Protein AF-0000000067866202 (afdb_homodimer)

Structure (mmCIF, N/CA/C/O backbone):
data_AF-0000000067866202-model_v1
#
loop_
_entity.id
_entity.type
_entity.pdbx_description
1 polymer 'Uncharacterized protein'
#
loop_
_atom_site.group_PDB
_atom_site.id
_atom_site.type_symbol
_atom_site.label_atom_id
_atom_site.label_alt_id
_atom_site.label_comp_id
_atom_site.label_asym_id
_atom_site.label_entity_id
_atom_site.label_seq_id
_atom_site.pdbx_PDB_ins_code
_atom_site.Cartn_x
_atom_site.Cartn_y
_atom_site.Cartn_z
_atom_site.occupancy
_atom_site.B_iso_or_equiv
_atom_site.auth_seq_id
_atom_site.auth_comp_id
_atom_site.auth_asym_id
_atom_site.auth_atom_id
_atom_site.pdbx_PDB_model_num
ATOM 1 N N . MET A 1 1 ? -11.172 -14.828 -4.234 1 58.53 1 MET A N 1
ATOM 2 C CA . MET A 1 1 ? -10.047 -14.031 -4.711 1 58.53 1 MET A CA 1
ATOM 3 C C . MET A 1 1 ? -10.516 -12.664 -5.211 1 58.53 1 MET A C 1
ATOM 5 O O . MET A 1 1 ? -10.656 -12.453 -6.414 1 58.53 1 MET A O 1
ATOM 9 N N . ASP A 1 2 ? -11.234 -12.031 -4.262 1 65.75 2 ASP A N 1
ATOM 10 C CA . ASP A 1 2 ? -12.039 -10.844 -4.508 1 65.75 2 ASP A CA 1
ATOM 11 C C . ASP A 1 2 ? -11.273 -9.578 -4.141 1 65.75 2 ASP A C 1
ATOM 13 O O . ASP A 1 2 ? -11.852 -8.492 -4.074 1 65.75 2 ASP A O 1
ATOM 17 N N . ASN A 1 3 ? -9.961 -9.727 -4.016 1 84.62 3 ASN A N 1
ATOM 18 C CA . ASN A 1 3 ? -9.266 -8.516 -3.602 1 84.62 3 ASN A CA 1
ATOM 19 C C . ASN A 1 3 ? -8.703 -7.754 -4.797 1 84.62 3 ASN A C 1
ATOM 21 O O . ASN A 1 3 ? -7.484 -7.715 -5 1 84.62 3 ASN A O 1
ATOM 25 N N . THR A 1 4 ? -9.672 -7.184 -5.57 1 92.5 4 THR A N 1
ATOM 26 C CA . THR A 1 4 ? -9.25 -6.383 -6.707 1 92.5 4 THR A CA 1
ATOM 27 C C . THR A 1 4 ? -9.625 -4.914 -6.512 1 92.5 4 THR A C 1
ATOM 29 O O . THR A 1 4 ? -10.516 -4.602 -5.719 1 92.5 4 THR A O 1
ATOM 32 N N . TYR A 1 5 ? -8.906 -4.094 -7.195 1 96.31 5 TYR A N 1
ATOM 33 C CA . TYR A 1 5 ? -9.227 -2.674 -7.137 1 96.31 5 TYR A CA 1
ATOM 34 C C . TYR A 1 5 ? -10.641 -2.412 -7.652 1 96.31 5 TYR A C 1
ATOM 36 O O . TYR A 1 5 ? -11.367 -1.585 -7.098 1 96.31 5 TYR A O 1
ATOM 44 N N . ASN A 1 6 ? -11.062 -3.119 -8.648 1 93.81 6 ASN A N 1
ATOM 45 C CA . ASN A 1 6 ? -12.398 -2.955 -9.211 1 93.81 6 ASN A CA 1
ATOM 46 C C . ASN A 1 6 ? -13.477 -3.324 -8.195 1 93.81 6 ASN A C 1
ATOM 48 O O . ASN A 1 6 ? -14.523 -2.678 -8.133 1 93.81 6 ASN A O 1
ATOM 52 N N . ASN A 1 7 ? -13.273 -4.383 -7.457 1 93.56 7 ASN A N 1
ATOM 53 C CA . ASN A 1 7 ? -14.211 -4.75 -6.406 1 93.56 7 ASN A CA 1
ATOM 54 C C . ASN A 1 7 ? -14.273 -3.686 -5.312 1 93.56 7 ASN A C 1
ATOM 56 O O . ASN A 1 7 ? -15.336 -3.418 -4.754 1 93.56 7 ASN A O 1
ATOM 60 N N . TYR A 1 8 ? -13.102 -3.172 -5.031 1 95.88 8 TYR A N 1
ATOM 61 C CA . TYR A 1 8 ? -13.047 -2.086 -4.059 1 95.88 8 TYR A CA 1
ATOM 62 C C . TYR A 1 8 ? -13.914 -0.914 -4.496 1 95.88 8 TYR A C 1
ATOM 64 O O . TYR A 1 8 ? -14.602 -0.301 -3.674 1 95.88 8 TYR A O 1
ATOM 72 N N . LEU A 1 9 ? -13.914 -0.595 -5.797 1 96 9 LEU A N 1
ATOM 7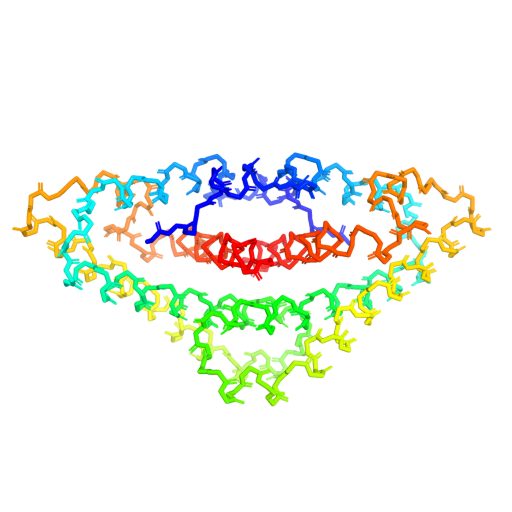3 C CA . LEU A 1 9 ? -14.648 0.553 -6.32 1 96 9 LEU A CA 1
ATOM 74 C C . LEU A 1 9 ? -16.156 0.361 -6.148 1 96 9 LEU A C 1
ATOM 76 O O . LEU A 1 9 ? -16.922 1.319 -6.254 1 96 9 LEU A O 1
ATOM 80 N N . LEU A 1 10 ? -16.609 -0.84 -5.848 1 94.06 10 LEU A N 1
ATOM 81 C CA . LEU A 1 10 ? -18.016 -1.122 -5.629 1 94.06 10 LEU A CA 1
ATOM 82 C C . LEU A 1 10 ? -18.406 -0.845 -4.18 1 94.06 10 LEU A C 1
ATOM 84 O O . LEU A 1 10 ? -19.594 -0.779 -3.857 1 94.06 10 LEU A O 1
ATOM 88 N N . SER A 1 11 ? -17.484 -0.727 -3.334 1 92.12 11 SER A N 1
ATOM 89 C CA . SER A 1 11 ? -17.75 -0.485 -1.921 1 92.12 11 SER A CA 1
ATOM 90 C C . SER A 1 11 ? -18.328 0.912 -1.701 1 92.12 11 SER A C 1
ATOM 92 O O . SER A 1 11 ? -17.984 1.851 -2.42 1 92.12 11 SER A O 1
ATOM 94 N N . ASN A 1 12 ? -19.141 0.989 -0.723 1 90 12 ASN A N 1
ATOM 95 C CA . ASN A 1 12 ? -19.672 2.299 -0.345 1 90 12 ASN A CA 1
ATOM 96 C C . ASN A 1 12 ? -18.562 3.193 0.227 1 90 12 ASN A C 1
ATOM 98 O O . ASN A 1 12 ? -17.656 2.709 0.891 1 90 12 ASN A O 1
ATOM 102 N N . ASP A 1 13 ? -18.641 4.492 -0.052 1 91.75 13 ASP A N 1
ATOM 103 C CA . ASP A 1 13 ? -17.75 5.5 0.521 1 91.75 13 ASP A CA 1
ATOM 104 C C . ASP A 1 13 ? -16.297 5.227 0.148 1 91.75 13 ASP A C 1
ATOM 106 O O . ASP A 1 13 ? -15.398 5.371 0.98 1 91.75 13 ASP A O 1
ATOM 110 N N . HIS A 1 14 ? -16.047 4.59 -1.053 1 94.69 14 HIS A N 1
ATOM 111 C CA . HIS A 1 14 ? -14.688 4.371 -1.537 1 94.69 14 HIS A CA 1
ATOM 112 C C . HIS A 1 14 ? -14.07 5.668 -2.047 1 94.69 14 HIS A C 1
ATOM 114 O O . HIS A 1 14 ? -14.773 6.652 -2.27 1 94.69 14 HIS A O 1
ATOM 120 N N . LEU A 1 15 ? -12.781 5.727 -2.094 1 96.81 15 LEU A N 1
ATOM 121 C CA . LEU A 1 15 ? -12.008 6.738 -2.805 1 96.81 15 LEU A CA 1
ATOM 122 C C . LEU A 1 15 ? -11.32 6.137 -4.027 1 96.81 15 LEU A C 1
ATOM 124 O O . LEU A 1 15 ? -10.672 5.09 -3.928 1 96.81 15 LEU A O 1
ATOM 128 N N . THR A 1 16 ? -11.5 6.824 -5.145 1 97.44 16 THR A N 1
ATOM 129 C CA . THR A 1 16 ? -10.742 6.367 -6.301 1 97.44 16 THR A CA 1
ATOM 130 C C . THR A 1 16 ? -9.266 6.703 -6.141 1 97.44 16 THR A C 1
ATOM 132 O O . THR A 1 16 ? -8.898 7.547 -5.324 1 97.44 16 THR A O 1
ATOM 135 N N . PHE A 1 17 ? -8.445 6.039 -6.895 1 98.12 17 PHE A N 1
ATOM 136 C CA . PHE A 1 17 ? -7.016 6.328 -6.879 1 98.12 17 PHE A CA 1
ATOM 137 C C . PHE A 1 17 ? -6.754 7.785 -7.23 1 98.12 17 PHE A C 1
ATOM 139 O O . PHE A 1 17 ? -5.902 8.43 -6.617 1 98.12 17 PHE A O 1
ATOM 146 N N . GLU A 1 18 ? -7.469 8.242 -8.211 1 97.38 18 GLU A N 1
ATOM 147 C CA . GLU A 1 18 ? -7.324 9.633 -8.633 1 97.38 18 GLU A CA 1
ATOM 148 C C . GLU A 1 18 ? -7.691 10.594 -7.508 1 97.38 18 GLU A C 1
ATOM 150 O O . GLU A 1 18 ? -7 11.594 -7.285 1 97.38 18 GLU A O 1
ATOM 155 N N . GLU A 1 19 ? -8.766 10.297 -6.855 1 97.44 19 GLU A N 1
ATOM 156 C CA . GLU A 1 19 ? -9.172 11.133 -5.727 1 97.44 19 GLU A CA 1
ATOM 157 C C . GLU A 1 19 ? -8.102 11.141 -4.633 1 97.44 19 GLU A C 1
ATOM 159 O O . GLU A 1 19 ? -7.77 12.203 -4.098 1 97.44 19 GLU A O 1
ATOM 164 N N . MET A 1 20 ? -7.555 9.977 -4.289 1 98.19 20 MET A N 1
ATOM 165 C CA . MET A 1 20 ? -6.512 9.875 -3.271 1 98.19 20 MET A CA 1
ATOM 166 C C . MET A 1 20 ? -5.273 10.664 -3.682 1 98.19 20 MET A C 1
ATOM 168 O O . MET A 1 20 ? -4.68 11.367 -2.863 1 98.19 20 MET A O 1
ATOM 172 N N . THR A 1 21 ? -4.957 10.578 -4.977 1 97.69 21 THR A N 1
ATOM 173 C CA . THR A 1 21 ? -3.809 11.297 -5.52 1 97.69 21 THR A CA 1
ATOM 174 C C . THR A 1 21 ? -4.008 12.805 -5.402 1 97.69 21 THR A C 1
ATOM 176 O O . THR A 1 21 ? -3.098 13.531 -4.988 1 97.69 21 THR A O 1
ATOM 179 N N . ASN A 1 22 ? -5.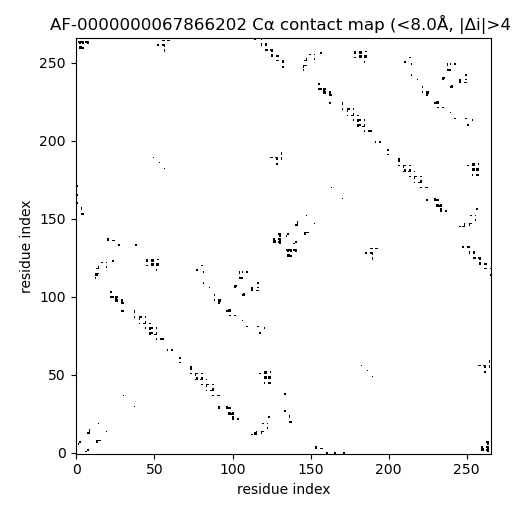191 13.203 -5.703 1 95.94 22 ASN A N 1
ATOM 180 C CA . ASN A 1 22 ? -5.496 14.633 -5.645 1 95.94 22 ASN A CA 1
ATOM 181 C C . ASN A 1 22 ? -5.457 15.156 -4.211 1 95.94 22 ASN A C 1
ATOM 183 O O . ASN A 1 22 ? -4.945 16.25 -3.959 1 95.94 22 ASN A O 1
ATOM 187 N N . ILE A 1 23 ? -6 14.398 -3.299 1 97 23 ILE A N 1
ATOM 188 C CA . ILE A 1 23 ? -5.992 14.773 -1.888 1 97 23 ILE A CA 1
ATOM 189 C C . ILE A 1 23 ? -4.551 14.914 -1.4 1 97 23 ILE A C 1
ATOM 191 O O . ILE A 1 23 ? -4.203 15.914 -0.764 1 97 23 ILE A O 1
ATOM 195 N N . HIS A 1 24 ? -3.768 13.969 -1.719 1 97 24 HIS A N 1
ATOM 196 C CA . HIS A 1 24 ? -2.367 13.984 -1.312 1 97 24 HIS A CA 1
ATOM 197 C C . HIS A 1 24 ? -1.637 15.195 -1.896 1 97 24 HIS A C 1
ATOM 199 O O . HIS A 1 24 ? -0.882 15.867 -1.191 1 97 24 HIS A O 1
ATOM 205 N N . GLN A 1 25 ? -1.889 15.477 -3.162 1 94 25 GLN A N 1
ATOM 206 C CA . GLN A 1 25 ? -1.26 16.609 -3.822 1 94 25 GLN A CA 1
ATOM 207 C C . GLN A 1 25 ? -1.678 17.922 -3.17 1 94 25 GLN A C 1
ATOM 209 O O . GLN A 1 25 ? -0.86 18.844 -3.014 1 94 25 GLN A O 1
ATOM 214 N N . GLU A 1 26 ? -2.896 18 -2.85 1 93.69 26 GLU A N 1
ATOM 215 C CA . GLU A 1 26 ? -3.395 19.203 -2.199 1 93.69 26 GLU A CA 1
ATOM 216 C C . GLU A 1 26 ? -2.723 19.422 -0.845 1 93.69 26 GLU A C 1
ATOM 218 O O . GLU A 1 26 ? -2.418 20.562 -0.469 1 93.69 26 GLU A O 1
ATOM 223 N N . ILE A 1 27 ? -2.531 18.391 -0.117 1 95.25 27 ILE A N 1
ATOM 224 C CA . ILE A 1 27 ? -1.854 18.484 1.172 1 95.25 27 ILE A CA 1
ATOM 225 C C . ILE A 1 27 ? -0.437 19.016 0.971 1 95.25 27 ILE A C 1
ATOM 227 O O . ILE A 1 27 ? -0.002 19.922 1.682 1 95.25 27 ILE A O 1
ATOM 231 N N . LEU A 1 28 ? 0.247 18.578 -0.032 1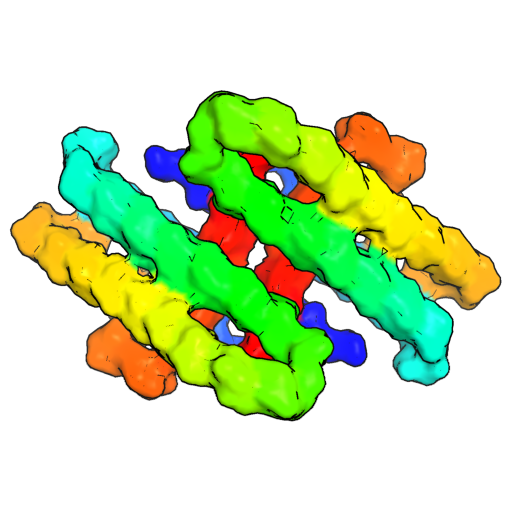 93.12 28 LEU A N 1
ATOM 232 C CA . LEU A 1 28 ? 1.652 18.906 -0.245 1 93.12 28 LEU A CA 1
ATOM 233 C C . LEU A 1 28 ? 1.799 20.297 -0.849 1 93.12 28 LEU A C 1
ATOM 235 O O . LEU A 1 28 ? 2.795 20.984 -0.607 1 93.12 28 LEU A O 1
ATOM 239 N N . LYS A 1 29 ? 0.881 20.703 -1.643 1 84.94 29 LYS A N 1
ATOM 240 C CA . LYS A 1 29 ? 0.927 22.031 -2.264 1 84.94 29 LYS A CA 1
ATOM 241 C C . LYS A 1 29 ? 0.677 23.125 -1.234 1 84.94 29 LYS A C 1
ATOM 243 O O . LYS A 1 29 ? 1.063 24.281 -1.443 1 84.94 29 LYS A O 1
ATOM 248 N N . GLY A 1 30 ? 0.014 22.766 -0.228 1 73.31 30 GLY A N 1
ATOM 249 C CA . GLY A 1 30 ? -0.27 23.75 0.808 1 73.31 30 GLY A CA 1
ATOM 250 C C . GLY A 1 30 ? 0.941 24.094 1.657 1 73.31 30 GLY A C 1
ATOM 251 O O . GLY A 1 30 ? 0.932 25.078 2.396 1 73.31 30 GLY A O 1
ATOM 252 N N . CYS A 1 31 ? 1.94 23.297 1.475 1 70.31 31 CYS A N 1
ATOM 253 C CA . CYS A 1 31 ? 3.102 23.469 2.342 1 70.31 31 CYS A CA 1
ATOM 25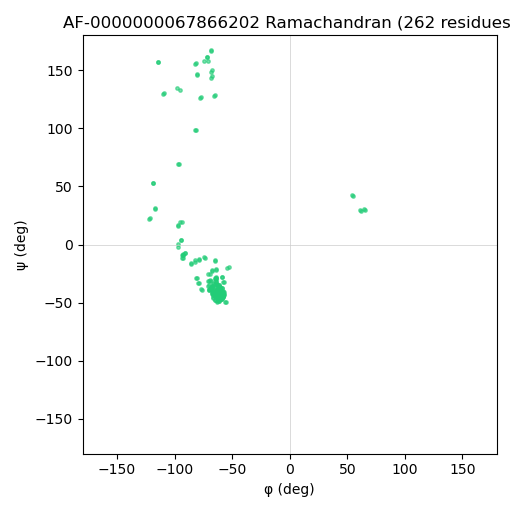4 C C . CYS A 1 31 ? 4.18 24.297 1.652 1 70.31 31 CYS A C 1
ATOM 256 O O . CYS A 1 31 ? 4.328 24.234 0.431 1 70.31 31 CYS A O 1
ATOM 258 N N . ASN A 1 32 ? 4.641 25.172 2.424 1 74.69 32 ASN A N 1
ATOM 259 C CA . ASN A 1 32 ? 5.902 25.812 2.047 1 74.69 32 ASN A CA 1
ATOM 260 C C . ASN A 1 32 ? 7.094 24.906 2.32 1 74.69 32 ASN A C 1
ATOM 262 O O . ASN A 1 32 ? 7.184 24.297 3.393 1 74.69 32 ASN A O 1
ATOM 266 N N . ASP A 1 33 ? 7.898 24.688 1.368 1 76.5 33 ASP A N 1
ATOM 267 C CA . ASP A 1 33 ? 9.031 23.766 1.438 1 76.5 33 ASP A CA 1
ATOM 268 C C . ASP A 1 33 ? 9.93 24.094 2.627 1 76.5 33 ASP A C 1
ATOM 270 O O . ASP A 1 33 ? 10.641 23.234 3.135 1 76.5 33 ASP A O 1
ATOM 274 N N . SER A 1 34 ? 9.82 25.234 3.078 1 84.75 34 SER A N 1
ATOM 275 C CA . SER A 1 34 ? 10.68 25.641 4.184 1 84.75 34 SER A CA 1
ATOM 276 C C . SER A 1 34 ? 9.977 25.5 5.523 1 84.75 34 SER A C 1
ATOM 278 O O . SER A 1 34 ? 10.57 25.734 6.578 1 84.75 34 SER A O 1
ATOM 280 N N . ASP A 1 35 ? 8.773 25.062 5.543 1 91.81 35 ASP A N 1
ATOM 281 C CA . ASP A 1 35 ? 7.984 24.938 6.77 1 91.81 35 ASP A CA 1
ATOM 282 C C . ASP A 1 35 ? 8.312 23.641 7.504 1 91.81 35 ASP A C 1
ATOM 284 O O . ASP A 1 35 ? 7.719 22.609 7.23 1 91.81 35 ASP A O 1
ATOM 288 N N . GLU A 1 36 ? 9.125 23.781 8.453 1 92.19 36 GLU A N 1
ATOM 289 C CA . GLU A 1 36 ? 9.641 22.625 9.172 1 92.19 36 GLU A CA 1
ATOM 290 C C . GLU A 1 36 ? 8.555 21.984 10.039 1 92.19 36 GLU A C 1
ATOM 292 O O . GLU A 1 36 ? 8.523 20.766 10.219 1 92.19 36 GLU A O 1
ATOM 297 N N . ASP A 1 37 ? 7.645 22.844 10.508 1 94 37 ASP A N 1
ATOM 298 C CA . ASP A 1 37 ? 6.551 22.312 11.32 1 94 37 ASP A CA 1
ATOM 299 C C . ASP A 1 37 ? 5.625 21.438 10.492 1 94 37 ASP A C 1
ATOM 301 O O . ASP A 1 37 ? 5.234 20.344 10.93 1 94 37 ASP A O 1
ATOM 305 N N . PHE A 1 38 ? 5.387 21.906 9.32 1 94.5 38 PHE A N 1
ATOM 306 C CA . PHE A 1 38 ? 4.562 21.109 8.414 1 94.5 38 PHE A CA 1
ATOM 307 C C . PHE A 1 38 ? 5.23 19.781 8.109 1 94.5 38 PHE A C 1
ATOM 309 O O . PHE A 1 38 ? 4.578 18.734 8.148 1 94.5 38 PHE A O 1
ATOM 316 N N . LYS A 1 39 ? 6.469 19.828 7.848 1 93.31 39 LYS A N 1
ATOM 317 C CA . LYS A 1 39 ? 7.211 18.625 7.484 1 93.31 39 LYS A CA 1
ATOM 318 C C . LYS A 1 39 ? 7.164 17.594 8.609 1 93.31 39 LYS A C 1
ATOM 320 O O . LYS A 1 39 ? 7.004 16.391 8.352 1 93.31 39 LYS A O 1
ATOM 325 N N . GLU A 1 40 ? 7.293 18.016 9.781 1 94.75 40 GLU A N 1
ATOM 326 C CA . GLU A 1 40 ? 7.262 17.109 10.93 1 94.75 40 GLU A CA 1
ATOM 327 C C . GLU A 1 40 ? 5.883 16.484 11.109 1 94.75 40 GLU A C 1
ATOM 329 O O . GLU A 1 40 ? 5.77 15.281 11.344 1 94.75 40 GLU A O 1
ATO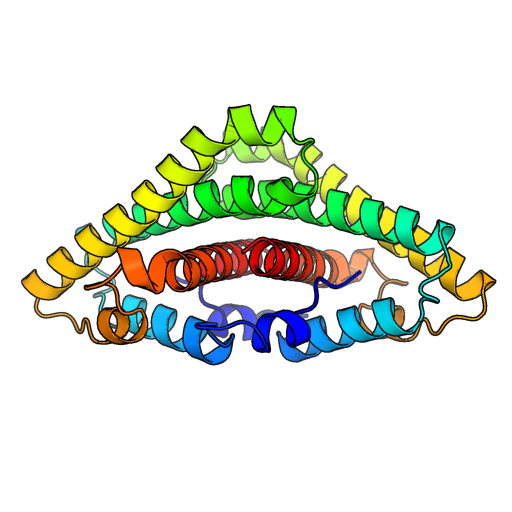M 334 N N . LEU A 1 41 ? 4.859 17.312 11.016 1 96 41 LEU A N 1
ATOM 335 C CA . LEU A 1 41 ? 3.49 16.828 11.148 1 96 41 LEU A CA 1
ATOM 336 C C . LEU A 1 41 ? 3.148 15.852 10.031 1 96 41 LEU A C 1
ATOM 338 O O . LEU A 1 41 ? 2.49 14.836 10.273 1 96 41 LEU A O 1
ATOM 342 N N . TYR A 1 42 ? 3.623 16.172 8.852 1 95.19 42 TYR A N 1
ATOM 343 C CA . TYR A 1 42 ? 3.416 15.312 7.699 1 95.19 42 TYR A CA 1
ATOM 344 C C . TYR A 1 42 ? 4.09 13.961 7.906 1 95.19 42 TYR A C 1
ATOM 346 O O . TYR A 1 42 ? 3.498 12.914 7.629 1 95.19 42 TYR A O 1
ATOM 354 N N . GLU A 1 43 ? 5.281 13.977 8.352 1 94.31 43 GLU A N 1
ATOM 355 C CA . GLU A 1 43 ? 6.012 12.742 8.602 1 94.31 43 GLU A CA 1
ATOM 356 C C . GLU A 1 43 ? 5.312 11.891 9.656 1 94.31 43 GLU A C 1
ATOM 358 O O . GLU A 1 43 ? 5.27 10.664 9.547 1 94.31 43 GLU A O 1
ATOM 363 N N . ASP A 1 44 ? 4.809 12.516 10.688 1 96.5 44 ASP A N 1
ATOM 364 C CA . ASP A 1 44 ? 4.055 11.797 11.703 1 96.5 44 ASP A CA 1
ATOM 365 C C . ASP A 1 44 ? 2.816 11.133 11.109 1 96.5 44 ASP A C 1
ATOM 367 O O . ASP A 1 44 ? 2.488 9.992 11.445 1 96.5 44 ASP A O 1
ATOM 371 N N . MET A 1 45 ? 2.156 11.867 10.258 1 97.25 45 MET A N 1
ATOM 372 C CA . MET A 1 45 ? 0.98 11.336 9.57 1 97.25 45 MET A CA 1
ATOM 373 C C . MET A 1 45 ? 1.342 10.109 8.75 1 97.25 45 MET A C 1
ATOM 375 O O . MET A 1 45 ? 0.639 9.094 8.789 1 97.25 45 MET A O 1
ATOM 379 N N . ILE A 1 46 ? 2.48 10.203 8.031 1 97 46 ILE A N 1
ATOM 380 C CA . ILE A 1 46 ? 2.922 9.102 7.184 1 97 46 ILE A CA 1
ATOM 381 C C . ILE A 1 46 ? 3.262 7.887 8.047 1 97 46 ILE A C 1
ATOM 383 O O . ILE A 1 46 ? 2.889 6.758 7.711 1 97 46 ILE A O 1
ATOM 387 N N . LYS A 1 47 ? 3.93 8.086 9.148 1 96.81 47 LYS A N 1
ATOM 388 C CA . LYS A 1 47 ? 4.297 6.988 10.039 1 96.81 47 LYS A CA 1
ATOM 389 C C . LYS A 1 47 ? 3.057 6.277 10.57 1 96.81 47 LYS A C 1
ATOM 391 O O . LYS A 1 47 ? 3.021 5.047 10.641 1 96.81 47 LYS A O 1
ATOM 396 N N . GLU A 1 48 ? 2.064 7.043 10.953 1 97.81 48 GLU A N 1
ATOM 397 C CA . GLU A 1 48 ? 0.828 6.449 11.453 1 97.81 48 GLU A CA 1
ATOM 398 C C . GLU A 1 48 ? 0.073 5.727 10.344 1 97.81 48 GLU A C 1
ATOM 400 O O . GLU A 1 48 ? -0.566 4.699 10.586 1 97.81 48 GLU A O 1
ATOM 405 N N . ALA A 1 49 ? 0.094 6.305 9.102 1 98.06 49 ALA A N 1
ATOM 406 C CA . ALA A 1 49 ? -0.522 5.633 7.965 1 98.06 49 ALA A CA 1
ATOM 407 C C . ALA A 1 49 ? 0.103 4.262 7.73 1 98.06 49 ALA A C 1
ATOM 409 O O . ALA A 1 49 ? -0.608 3.27 7.551 1 98.06 49 ALA A O 1
ATOM 410 N N . ILE A 1 50 ? 1.411 4.219 7.773 1 97.31 50 ILE A N 1
ATOM 411 C CA . ILE A 1 50 ? 2.148 2.98 7.543 1 97.31 50 ILE A CA 1
ATOM 412 C C . ILE A 1 50 ? 1.816 1.972 8.641 1 97.31 50 ILE A C 1
ATOM 414 O O . ILE A 1 50 ? 1.567 0.798 8.359 1 97.31 50 ILE A O 1
ATOM 418 N N . SER A 1 51 ? 1.794 2.424 9.891 1 97 51 SER A N 1
ATOM 419 C CA . SER A 1 51 ? 1.464 1.554 11.016 1 97 51 SER A CA 1
ATOM 420 C C . SER A 1 51 ? 0.078 0.94 10.852 1 97 51 SER A C 1
ATOM 422 O O . SER A 1 51 ? -0.102 -0.263 11.047 1 97 51 SER A O 1
ATOM 424 N N . TYR A 1 52 ? -0.856 1.752 10.5 1 97.69 52 TYR A N 1
ATOM 425 C CA . TYR A 1 52 ? -2.227 1.288 10.32 1 97.69 52 TYR A CA 1
ATOM 426 C C . TYR A 1 52 ? -2.318 0.304 9.156 1 97.69 52 TYR A C 1
ATOM 428 O O . TYR A 1 52 ? -2.916 -0.766 9.289 1 97.69 52 TYR A O 1
ATOM 436 N N . THR A 1 53 ? -1.704 0.663 7.973 1 97.62 53 THR A N 1
ATOM 437 C CA . THR A 1 53 ? -1.74 -0.185 6.789 1 97.62 53 THR A CA 1
ATOM 438 C C . THR A 1 53 ? -1.123 -1.55 7.078 1 97.62 53 THR A C 1
ATOM 440 O O . THR A 1 53 ? -1.628 -2.576 6.617 1 97.62 53 THR A O 1
ATOM 443 N N . ASN A 1 54 ? -0.071 -1.563 7.887 1 95.31 54 ASN A N 1
ATOM 444 C CA . ASN A 1 54 ? 0.627 -2.805 8.203 1 95.31 54 ASN A CA 1
ATOM 445 C C . ASN A 1 54 ? -0.274 -3.777 8.961 1 95.31 54 ASN A C 1
ATOM 447 O O . ASN A 1 54 ? -0.187 -4.992 8.758 1 95.31 54 ASN A O 1
ATOM 451 N N . ILE A 1 55 ? -1.056 -3.252 9.797 1 94.38 55 ILE A N 1
ATOM 452 C CA . ILE A 1 55 ? -1.978 -4.109 10.531 1 94.38 55 ILE A CA 1
ATOM 453 C C . ILE A 1 55 ? -3.143 -4.508 9.633 1 94.38 55 ILE A C 1
ATOM 455 O O . ILE A 1 55 ? -3.582 -5.66 9.648 1 94.38 55 ILE A O 1
ATOM 459 N N . ARG A 1 56 ? -3.588 -3.617 8.836 1 95.31 56 ARG A N 1
ATOM 460 C CA . ARG A 1 56 ? -4.762 -3.822 7.996 1 95.31 56 ARG A CA 1
ATOM 461 C C . ARG A 1 56 ? -4.512 -4.926 6.973 1 95.31 56 ARG A C 1
ATOM 463 O O . ARG A 1 56 ? -5.371 -5.781 6.754 1 95.31 56 ARG A O 1
ATOM 470 N N . VAL A 1 57 ? -3.375 -4.918 6.359 1 94.94 57 VAL A N 1
ATOM 471 C CA . VAL A 1 57 ? -3.084 -5.832 5.262 1 94.94 57 VAL A CA 1
ATOM 472 C C . VAL A 1 57 ? -3.012 -7.266 5.785 1 94.94 57 VAL A C 1
ATOM 474 O O . VAL A 1 57 ? -3.248 -8.219 5.039 1 94.94 57 VAL A O 1
ATOM 477 N N . LYS A 1 58 ? -2.76 -7.418 7.031 1 93 58 LYS A N 1
ATOM 478 C CA . LYS A 1 58 ? -2.607 -8.75 7.609 1 93 58 LYS A CA 1
ATOM 479 C C . LYS A 1 58 ? -3.934 -9.266 8.164 1 93 58 LYS A C 1
ATOM 481 O O . LYS A 1 58 ? -4.066 -10.453 8.461 1 93 58 LYS A O 1
ATOM 486 N N . TRP A 1 59 ? -4.863 -8.422 8.188 1 90.56 59 TRP A N 1
ATOM 487 C CA . TRP A 1 59 ? -6.098 -8.688 8.922 1 90.56 59 TRP A CA 1
ATOM 488 C C . TRP A 1 59 ? -6.816 -9.906 8.359 1 90.56 59 TRP A C 1
ATOM 490 O O . TRP A 1 59 ? -7.309 -10.75 9.117 1 90.56 59 TRP A O 1
ATOM 500 N N . ASN A 1 60 ? -6.812 -10.086 7.086 1 83.19 60 ASN A N 1
ATOM 501 C CA . ASN A 1 60 ? -7.559 -11.188 6.492 1 83.19 60 ASN A CA 1
ATOM 502 C C . ASN A 1 60 ? -6.809 -12.508 6.629 1 83.19 60 ASN A C 1
ATOM 504 O O . ASN A 1 60 ? -7.375 -13.578 6.398 1 83.19 60 ASN A O 1
ATOM 508 N N . PHE A 1 61 ? -5.566 -12.375 6.984 1 88.06 61 PHE A N 1
ATOM 509 C CA . PHE A 1 61 ? -4.77 -13.586 7.125 1 88.06 61 PHE A CA 1
ATOM 510 C C . PHE A 1 61 ? -4.797 -14.086 8.562 1 88.06 61 PHE A C 1
ATOM 512 O O . PHE A 1 61 ? -4.371 -15.211 8.844 1 88.06 61 PHE A O 1
ATOM 519 N N . TYR A 1 62 ? -5.332 -13.305 9.461 1 89.88 62 TYR A N 1
ATOM 520 C CA . TYR A 1 62 ? -5.387 -13.672 10.867 1 89.88 62 TYR A CA 1
ATOM 521 C C . TYR A 1 62 ? -6.547 -14.633 11.141 1 89.88 62 TYR A C 1
ATOM 523 O O . TYR A 1 62 ? -7.59 -14.547 10.484 1 89.88 62 TYR A O 1
ATOM 531 N N . SER A 1 63 ? -6.312 -15.477 12.047 1 93.44 63 SER A N 1
ATOM 532 C CA . SER A 1 63 ? -7.434 -16.219 12.617 1 93.44 63 SER A CA 1
ATOM 533 C C . SER A 1 63 ? -8.344 -15.297 13.43 1 93.44 63 SER A C 1
ATOM 535 O O . SER A 1 63 ? -7.961 -14.18 13.773 1 93.44 63 SER A O 1
ATOM 537 N N . GLN A 1 64 ? -9.57 -15.812 13.797 1 93.56 64 GLN A N 1
ATOM 538 C CA . GLN A 1 64 ? -10.5 -15.016 14.594 1 93.56 64 GLN A CA 1
ATOM 539 C C . GLN A 1 64 ? -9.906 -14.656 15.945 1 93.56 64 GLN A C 1
ATOM 541 O O . GLN A 1 64 ? -10.086 -13.539 16.438 1 93.56 64 GLN A O 1
ATOM 546 N N . GLU A 1 65 ? -9.227 -15.586 16.484 1 93.62 65 GLU A N 1
ATOM 547 C CA . GLU A 1 65 ? -8.602 -15.352 17.781 1 93.62 65 GLU A CA 1
ATOM 548 C C . GLU A 1 65 ? -7.566 -14.234 17.703 1 93.62 65 GLU A C 1
ATOM 550 O O . GLU A 1 65 ? -7.52 -13.367 18.578 1 93.62 65 GLU A O 1
ATOM 555 N N . VAL A 1 66 ? -6.824 -14.344 16.656 1 93.88 66 VAL A N 1
ATOM 556 C CA . VAL A 1 66 ? -5.793 -13.336 16.469 1 93.88 66 VAL A CA 1
ATOM 557 C C . VAL A 1 66 ? -6.438 -11.984 16.172 1 93.88 66 VAL A C 1
ATOM 559 O O . VAL A 1 66 ? -5.965 -10.945 16.656 1 93.88 66 VAL A O 1
ATOM 562 N N . LYS A 1 67 ? -7.508 -11.898 15.484 1 93.19 67 LYS A N 1
ATOM 563 C CA . LYS A 1 67 ? -8.234 -10.664 15.219 1 93.19 67 LYS A CA 1
ATOM 564 C C . LYS A 1 67 ? -8.742 -10.031 16.516 1 93.19 67 LYS A C 1
ATOM 566 O O . LYS A 1 67 ? -8.672 -8.805 16.672 1 93.19 67 LYS A O 1
ATOM 571 N N . TRP A 1 68 ? -9.234 -10.867 17.344 1 94.25 68 TRP A N 1
ATOM 572 C CA . TRP A 1 68 ? -9.711 -10.367 18.625 1 94.25 68 TRP A CA 1
ATOM 573 C C . TRP A 1 68 ? -8.57 -9.719 19.406 1 94.25 68 TRP A C 1
ATOM 575 O O . TRP A 1 68 ? -8.766 -8.688 20.062 1 94.25 68 TRP A O 1
ATOM 585 N N . GLU A 1 69 ? -7.469 -10.336 19.328 1 94.94 69 GLU A N 1
ATOM 586 C CA . GLU A 1 69 ? -6.309 -9.836 20.047 1 94.94 69 GLU A CA 1
ATOM 587 C C . GLU A 1 69 ? -5.785 -8.539 19.438 1 94.94 69 GLU A C 1
ATOM 589 O O . GLU A 1 69 ? -5.301 -7.66 20.156 1 94.94 69 GLU A O 1
ATOM 594 N N . ARG A 1 70 ? -5.891 -8.445 18.094 1 94.06 70 ARG A N 1
ATOM 595 C CA . ARG A 1 70 ? -5.25 -7.348 17.375 1 94.06 70 ARG A CA 1
ATOM 596 C C . ARG A 1 70 ? -6.219 -6.188 17.188 1 94.06 70 ARG A C 1
ATOM 598 O O . ARG A 1 70 ? -5.801 -5.07 16.859 1 94.06 70 ARG A O 1
ATOM 605 N N . ASP A 1 71 ? -7.465 -6.43 17.453 1 94.75 71 ASP A N 1
ATOM 606 C CA . ASP A 1 71 ? -8.5 -5.441 17.141 1 94.75 71 ASP A CA 1
ATOM 607 C C . ASP A 1 71 ? -8.25 -4.133 17.875 1 94.75 71 ASP A C 1
ATOM 609 O O . ASP A 1 71 ? -8.375 -3.051 17.297 1 94.75 71 ASP A O 1
ATOM 613 N N . PRO A 1 72 ? -7.887 -4.195 19.203 1 95.88 72 PRO A N 1
ATOM 614 C CA . PRO A 1 72 ? -7.602 -2.924 19.875 1 95.88 72 PRO A CA 1
ATOM 615 C C . PRO A 1 72 ? -6.445 -2.16 19.234 1 95.88 72 PRO A C 1
ATOM 617 O O . PRO A 1 72 ? -6.492 -0.931 19.141 1 95.88 72 PRO A O 1
ATOM 620 N N . LEU A 1 73 ? -5.438 -2.859 18.797 1 95.69 73 LEU A N 1
ATOM 621 C CA . LEU A 1 73 ? -4.301 -2.223 18.141 1 95.69 73 LEU A CA 1
ATOM 622 C C . LEU A 1 73 ? -4.707 -1.626 16.797 1 95.69 73 LEU A C 1
ATOM 624 O O . LEU A 1 73 ? -4.293 -0.518 16.453 1 95.69 73 LEU A O 1
ATOM 628 N N . ARG A 1 74 ? -5.512 -2.373 16.031 1 94.81 74 ARG A N 1
ATOM 629 C CA . ARG A 1 74 ? -6.023 -1.891 14.75 1 94.81 74 ARG A CA 1
ATOM 630 C C . ARG A 1 74 ? -6.809 -0.594 14.93 1 94.81 74 ARG A C 1
ATOM 632 O O . ARG A 1 74 ? -6.594 0.372 14.195 1 94.81 74 ARG A O 1
ATOM 639 N N . THR A 1 75 ? -7.676 -0.584 15.961 1 95.69 75 THR A N 1
ATOM 640 C CA . THR A 1 75 ? -8.469 0.604 16.266 1 95.69 75 THR A CA 1
ATOM 641 C C . THR A 1 75 ? -7.57 1.76 16.688 1 95.69 75 THR A C 1
ATOM 643 O O . THR A 1 75 ? -7.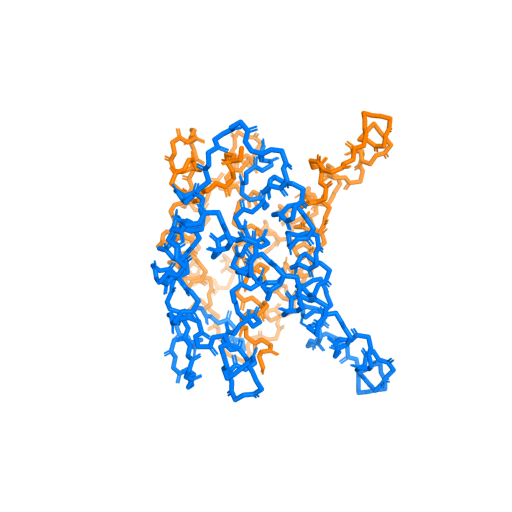742 2.891 16.234 1 95.69 75 THR A O 1
ATOM 646 N N . ARG A 1 76 ? -6.613 1.464 17.5 1 97.12 76 ARG A N 1
ATOM 647 C CA . ARG A 1 76 ? -5.707 2.488 18.016 1 97.12 76 ARG A CA 1
ATOM 648 C C . ARG A 1 76 ? -4.891 3.109 16.891 1 97.12 76 ARG A C 1
ATOM 650 O O . ARG A 1 76 ? -4.703 4.328 16.844 1 97.12 76 ARG A O 1
ATOM 657 N N . THR A 1 77 ? -4.391 2.328 16 1 96.81 77 THR A N 1
ATOM 658 C CA . THR A 1 77 ? -3.561 2.836 14.922 1 96.81 77 THR A CA 1
ATOM 659 C C . THR A 1 77 ? -4.395 3.645 13.93 1 96.81 77 THR A C 1
ATOM 661 O O . THR A 1 77 ? -3.938 4.66 13.406 1 96.81 77 THR A O 1
ATOM 664 N N . HIS A 1 78 ? -5.609 3.162 13.688 1 97.25 78 HIS A N 1
ATOM 665 C CA . HIS A 1 78 ? -6.516 3.932 12.844 1 97.25 78 HIS A CA 1
ATOM 666 C C . HIS A 1 78 ? -6.809 5.301 13.453 1 97.25 78 HIS A C 1
ATOM 668 O O . HIS A 1 78 ? -6.738 6.316 12.758 1 97.25 78 HIS A O 1
ATOM 674 N N . ASN A 1 79 ? -7.121 5.309 14.766 1 97.75 79 ASN A N 1
ATOM 675 C CA . ASN A 1 79 ? -7.352 6.555 15.484 1 97.75 79 ASN A CA 1
ATOM 676 C C . ASN A 1 79 ? -6.109 7.441 15.484 1 97.75 79 ASN A C 1
ATOM 678 O O . ASN A 1 79 ? -6.219 8.672 15.414 1 97.75 79 ASN A O 1
ATOM 682 N N . GLY A 1 80 ? -4.988 6.77 15.641 1 98 80 GLY A N 1
ATOM 683 C CA . GLY A 1 80 ? -3.74 7.512 15.555 1 98 80 GLY A CA 1
ATOM 684 C C . GLY A 1 80 ? -3.57 8.234 14.227 1 98 80 GLY A C 1
ATOM 685 O O . GLY A 1 80 ? -3.197 9.406 14.203 1 98 80 GLY A O 1
ATOM 686 N N . PHE A 1 81 ? -3.85 7.621 13.141 1 98.56 81 PHE A N 1
ATOM 687 C CA . PHE A 1 81 ? -3.76 8.242 11.82 1 98.56 81 PHE A CA 1
ATOM 688 C C . PHE A 1 81 ? -4.727 9.414 11.711 1 98.56 81 PHE A C 1
ATOM 690 O O . PHE A 1 81 ? -4.344 10.5 11.273 1 98.56 81 PHE A O 1
ATOM 697 N N . ILE A 1 82 ? -5.977 9.172 12.125 1 98.19 82 ILE A N 1
ATOM 698 C CA . ILE A 1 82 ? -6.996 10.211 12.062 1 98.19 82 ILE A CA 1
ATOM 699 C C . ILE A 1 82 ? -6.555 11.414 12.891 1 98.19 82 ILE A C 1
ATOM 701 O O . ILE A 1 82 ? -6.676 12.562 12.445 1 98.19 82 ILE A O 1
ATOM 705 N N . SER A 1 83 ? -5.988 11.117 14.023 1 98.12 83 SER A N 1
ATOM 706 C CA . SER A 1 83 ? -5.535 12.195 14.898 1 98.12 83 SER A CA 1
ATOM 707 C C . SER A 1 83 ? -4.43 13.016 14.242 1 98.12 83 SER A C 1
ATOM 709 O O . SER A 1 83 ? -4.418 14.242 14.344 1 98.12 83 SER A O 1
ATOM 711 N N . THR A 1 84 ? -3.521 12.359 13.625 1 98.38 84 THR A N 1
ATOM 712 C CA . THR A 1 84 ? -2.426 13.078 12.984 1 98.38 84 THR A CA 1
ATOM 713 C C . THR A 1 84 ? -2.941 13.914 11.812 1 98.38 84 THR A C 1
ATOM 715 O O . THR A 1 84 ? -2.432 15.008 11.555 1 98.38 84 THR A O 1
ATOM 718 N N . LEU A 1 85 ? -3.969 13.445 11.109 1 97.94 85 LEU A N 1
ATOM 719 C CA . LEU A 1 85 ? -4.602 14.219 10.047 1 97.94 85 LEU A CA 1
ATOM 720 C C . LEU A 1 85 ? -5.25 15.484 10.602 1 97.94 85 LEU A C 1
ATOM 722 O O . LEU A 1 85 ? -5.145 16.547 10 1 97.94 85 LEU A O 1
ATOM 726 N N . MET A 1 86 ? -5.898 15.273 11.727 1 97.94 86 MET A N 1
ATOM 727 C CA . MET A 1 86 ? -6.582 16.406 12.352 1 97.94 86 MET A CA 1
ATOM 728 C C . MET A 1 86 ? -5.578 17.469 12.812 1 97.94 86 MET A C 1
ATOM 730 O O . MET A 1 86 ? -5.816 18.656 12.648 1 97.94 86 MET A O 1
ATOM 734 N N . VAL A 1 87 ? -4.488 17.031 13.383 1 98.12 87 VAL A N 1
ATOM 735 C CA . VAL A 1 87 ? -3.441 17.938 13.828 1 98.12 87 VAL A CA 1
ATOM 736 C C . VAL A 1 87 ? -2.854 18.688 12.625 1 98.12 87 VAL A C 1
ATOM 738 O O . VAL A 1 87 ? -2.635 19.891 12.688 1 98.12 87 VAL A O 1
ATOM 741 N N . LEU A 1 88 ? -2.631 18.016 11.555 1 97.19 88 LEU A N 1
ATOM 742 C CA . LEU A 1 88 ? -2.104 18.609 10.336 1 97.19 88 LEU A CA 1
ATOM 743 C C . LEU A 1 88 ? -3.072 19.656 9.781 1 97.19 88 LEU A C 1
ATOM 745 O O . LEU A 1 88 ? -2.662 20.75 9.398 1 97.19 88 LEU A O 1
ATOM 749 N N . LYS A 1 89 ? -4.309 19.281 9.719 1 97 89 LYS A N 1
ATOM 750 C CA . LYS A 1 89 ? -5.344 20.203 9.25 1 97 89 LYS A CA 1
ATOM 751 C C . LYS A 1 89 ? -5.348 21.484 10.078 1 97 89 LYS A C 1
ATOM 753 O O . LYS A 1 89 ? -5.375 22.594 9.516 1 97 89 LYS A O 1
ATOM 758 N N . ARG A 1 90 ? -5.359 21.312 11.398 1 97.44 90 ARG A N 1
ATOM 759 C CA . ARG A 1 90 ? -5.391 22.469 12.297 1 97.44 90 ARG A CA 1
ATOM 760 C C . ARG A 1 90 ? -4.18 23.375 12.07 1 97.44 90 ARG A C 1
ATOM 762 O O . ARG A 1 90 ? -4.309 24.594 12.047 1 97.44 90 ARG A O 1
ATOM 769 N N . TYR A 1 91 ? -3.053 22.75 11.938 1 96.75 91 TYR A N 1
ATOM 770 C CA . TYR A 1 91 ? -1.837 23.5 11.68 1 96.75 91 TYR A CA 1
ATOM 771 C C . TYR A 1 91 ? -1.942 24.266 10.359 1 96.75 91 TYR A C 1
ATOM 773 O O . TYR A 1 91 ? -1.633 25.469 10.305 1 96.75 91 TYR A O 1
ATOM 781 N N . MET A 1 92 ? -2.352 23.625 9.328 1 95.38 92 MET A N 1
ATOM 782 C CA . MET A 1 92 ? -2.482 24.25 8.016 1 95.38 92 MET A CA 1
ATOM 783 C C . MET A 1 92 ? -3.473 25.422 8.07 1 95.38 92 MET A C 1
ATOM 785 O O . MET A 1 92 ? -3.234 26.469 7.473 1 95.38 92 MET A O 1
ATOM 789 N N . GLU A 1 93 ? -4.504 25.172 8.75 1 94.62 93 GLU A N 1
ATOM 790 C CA . GLU A 1 93 ? -5.48 26.25 8.938 1 94.62 93 GLU A CA 1
ATOM 791 C C . GLU A 1 93 ? -4.848 27.453 9.625 1 94.62 93 GLU A C 1
ATOM 793 O O . GLU A 1 93 ? -5.082 28.594 9.219 1 94.62 93 GLU A O 1
ATOM 798 N N . SER A 1 94 ? -4.102 27.172 10.633 1 95.69 94 SER A N 1
ATOM 799 C CA . SER A 1 94 ? -3.477 28.25 11.391 1 95.69 94 SER A CA 1
ATOM 800 C C . SER A 1 94 ? -2.482 29.031 10.531 1 95.69 94 SER A C 1
ATOM 802 O O . SER A 1 94 ? -2.264 30.219 10.75 1 95.69 94 SER A O 1
ATOM 804 N N . GLU A 1 95 ? -1.892 28.375 9.531 1 93.75 95 GLU A N 1
ATOM 805 C CA . GLU A 1 95 ? -0.909 28.984 8.648 1 93.75 95 GLU A CA 1
ATOM 806 C C . GLU A 1 95 ? -1.567 29.516 7.371 1 93.75 95 GLU A C 1
ATOM 808 O O . GLU A 1 95 ? -0.88 29.953 6.449 1 93.75 95 GLU A O 1
ATOM 813 N N . ASP A 1 96 ? -2.844 29.422 7.297 1 92.88 96 ASP A N 1
ATOM 814 C CA . ASP A 1 96 ? -3.645 29.891 6.172 1 92.88 96 ASP A CA 1
ATOM 815 C C . ASP A 1 96 ? -3.316 29.109 4.902 1 92.88 96 ASP A C 1
ATOM 817 O O . ASP A 1 96 ? -3.244 29.688 3.814 1 92.88 96 ASP A O 1
ATOM 821 N N . TYR A 1 97 ? -2.932 27.844 5.176 1 92.56 97 TYR A N 1
ATOM 822 C CA . TYR A 1 97 ? -2.781 26.938 4.043 1 92.56 97 TYR A CA 1
ATOM 823 C C . TYR A 1 97 ? -4.129 26.359 3.617 1 92.56 97 TYR A C 1
ATOM 825 O O . TYR A 1 97 ? -5.09 26.391 4.387 1 92.56 97 TYR A O 1
ATOM 833 N N . CYS A 1 98 ? -4.199 25.984 2.416 1 91.5 98 CYS A N 1
ATOM 834 C CA . CYS A 1 98 ? -5.418 25.375 1.885 1 91.5 98 CYS A CA 1
ATOM 835 C C . CYS A 1 98 ? -5.707 24.047 2.561 1 91.5 98 CYS A C 1
ATOM 837 O O . CYS A 1 98 ? -4.828 23.188 2.654 1 91.5 98 CYS A O 1
ATOM 839 N N . ILE A 1 99 ? -6.973 23.891 3.066 1 94.19 99 ILE A N 1
ATOM 840 C CA . ILE A 1 99 ? -7.332 22.656 3.758 1 94.19 99 ILE A CA 1
ATOM 841 C C . ILE A 1 99 ? -8.523 22 3.062 1 94.19 99 ILE A C 1
ATOM 843 O O . ILE A 1 99 ? -9.266 21.234 3.678 1 94.19 99 ILE A O 1
ATOM 847 N N . GLU A 1 100 ? -8.789 22.281 1.806 1 94.75 100 GLU A N 1
ATOM 848 C CA . GLU A 1 100 ? -9.914 21.719 1.06 1 94.75 100 GLU A CA 1
ATOM 849 C C . GLU A 1 100 ? -9.852 20.203 1.013 1 94.75 100 GLU A C 1
ATOM 851 O O . GLU A 1 100 ? -10.891 19.531 0.988 1 94.75 100 GLU A O 1
ATOM 856 N N . TRP A 1 101 ? -8.672 19.688 1.086 1 96 101 TRP A N 1
ATOM 857 C CA . TRP A 1 101 ? -8.469 18.25 1.093 1 96 101 TRP A CA 1
ATOM 858 C C . TRP A 1 101 ? -9.227 17.594 2.246 1 96 101 TRP A C 1
ATOM 860 O O . TRP A 1 101 ? -9.703 16.469 2.125 1 96 101 TRP A O 1
ATOM 870 N N . SER A 1 102 ? -9.398 18.219 3.375 1 97 102 SER A N 1
ATOM 871 C CA . SER A 1 102 ? -10.055 17.656 4.547 1 97 102 SER A CA 1
ATOM 872 C C . SER A 1 102 ? -11.547 17.469 4.305 1 97 102 SER A C 1
ATOM 874 O O . SER A 1 102 ? -12.156 16.531 4.828 1 97 102 SER A O 1
ATOM 876 N N . LYS A 1 103 ? -12.086 18.328 3.49 1 95.69 103 LYS A N 1
ATOM 877 C CA . LYS A 1 103 ? -13.484 18.203 3.109 1 95.69 103 LYS A CA 1
ATOM 878 C C . LYS A 1 103 ? -13.703 17 2.197 1 95.69 103 LYS A C 1
ATOM 880 O O . LYS A 1 103 ? -14.695 16.281 2.33 1 95.69 103 LYS A O 1
ATOM 885 N N . ARG A 1 104 ? -12.766 16.828 1.354 1 94.88 104 ARG A N 1
ATOM 886 C CA . ARG A 1 104 ? -12.852 15.695 0.438 1 94.88 104 ARG A CA 1
ATOM 887 C C . ARG A 1 104 ? -12.781 14.375 1.193 1 94.88 104 ARG A C 1
ATOM 889 O O . ARG A 1 104 ? -13.406 13.391 0.792 1 94.88 104 ARG A O 1
ATOM 896 N N . LEU A 1 105 ? -12.117 14.344 2.334 1 96.81 105 LEU A N 1
ATOM 897 C CA . LEU A 1 105 ? -11.992 13.156 3.172 1 96.81 105 LEU A CA 1
ATOM 898 C C . LEU A 1 105 ? -13.117 13.086 4.195 1 96.81 105 LEU A C 1
ATOM 900 O O . LEU A 1 105 ? -13.25 12.102 4.918 1 96.81 105 LEU A O 1
ATOM 904 N N . ASN A 1 106 ? -13.93 14.18 4.258 1 96.19 106 ASN A N 1
ATOM 905 C CA . ASN A 1 106 ? -14.953 14.305 5.289 1 96.19 106 ASN A CA 1
ATOM 906 C C . ASN A 1 106 ? -14.359 14.141 6.688 1 96.19 106 ASN A C 1
ATOM 908 O O . ASN A 1 106 ? -14.906 13.414 7.52 1 96.19 106 ASN A O 1
ATOM 912 N N . LEU A 1 107 ? -13.234 14.75 6.879 1 96.94 107 LEU A N 1
ATOM 913 C CA . LEU A 1 107 ? -12.469 14.562 8.109 1 96.94 107 LEU A CA 1
ATOM 914 C C . LEU A 1 107 ? -13.242 15.07 9.312 1 96.94 107 LEU A C 1
ATOM 916 O O . LEU A 1 107 ? -13.109 14.531 10.414 1 96.94 107 LEU A O 1
ATOM 920 N N . ASP A 1 108 ? -14.031 16.094 9.133 1 94.88 108 ASP A N 1
ATOM 921 C CA . ASP A 1 108 ? -14.812 16.656 10.234 1 94.88 108 ASP A CA 1
ATOM 922 C C . ASP A 1 108 ? -15.836 15.648 10.75 1 94.88 108 ASP A C 1
ATOM 924 O O . ASP A 1 108 ? -16.312 15.766 11.883 1 94.88 108 ASP A O 1
ATOM 928 N N . ASP A 1 109 ? -16.172 14.695 9.969 1 95.44 109 ASP A N 1
ATOM 929 C CA . ASP A 1 109 ? -17.031 13.578 10.352 1 95.44 109 ASP A CA 1
ATOM 930 C C . ASP A 1 109 ? -16.297 12.25 10.227 1 95.44 109 ASP A C 1
ATOM 932 O O . ASP A 1 109 ? -16.781 11.32 9.57 1 95.44 109 ASP A O 1
ATOM 936 N N . ALA A 1 110 ? -15.188 12.203 10.836 1 93.69 110 ALA A N 1
ATOM 937 C CA . ALA A 1 110 ? -14.281 11.07 10.688 1 93.69 110 ALA A CA 1
ATOM 938 C C . ALA A 1 110 ? -14.938 9.773 11.164 1 93.69 110 ALA A C 1
ATOM 940 O O . ALA A 1 110 ? -14.695 8.703 10.594 1 93.69 110 ALA A O 1
ATOM 941 N N . ASN A 1 111 ? -15.742 9.812 12.156 1 92.31 111 ASN A N 1
ATOM 942 C CA . ASN A 1 111 ? -16.375 8.609 12.695 1 92.31 111 ASN A CA 1
ATOM 943 C C . ASN A 1 111 ? -17.281 7.941 11.68 1 92.31 111 ASN A C 1
ATOM 945 O O . ASN A 1 111 ? -17.375 6.715 11.625 1 92.31 111 ASN A O 1
ATOM 949 N N . THR A 1 112 ? -17.922 8.766 10.844 1 93.69 112 THR A N 1
ATOM 950 C CA . THR A 1 112 ? -18.844 8.281 9.82 1 93.69 112 THR A CA 1
ATOM 951 C C . THR A 1 112 ? -18.062 7.816 8.586 1 93.69 112 THR A C 1
ATOM 953 O O . THR A 1 112 ? -18.516 6.922 7.867 1 93.69 112 THR A O 1
ATOM 956 N N . HIS A 1 113 ? -16.953 8.383 8.359 1 95.75 113 HIS A N 1
ATOM 957 C CA . HIS A 1 113 ? -16.203 8.109 7.133 1 95.75 113 HIS A CA 1
ATOM 958 C C . HIS A 1 113 ? -14.859 7.469 7.438 1 95.75 113 HIS A C 1
ATOM 960 O O . HIS A 1 113 ? -13.867 7.723 6.746 1 95.75 113 HIS A O 1
ATOM 966 N N . ARG A 1 114 ? -14.836 6.719 8.539 1 95.25 114 ARG A N 1
ATOM 967 C CA . ARG A 1 114 ? -13.609 6.121 9.047 1 95.25 114 ARG A CA 1
ATOM 968 C C . ARG A 1 114 ? -12.969 5.211 8.008 1 95.25 114 ARG A C 1
ATOM 970 O O . ARG A 1 114 ? -11.742 5.168 7.891 1 95.25 114 ARG A O 1
ATOM 977 N N . LYS A 1 115 ? -13.781 4.418 7.266 1 95.12 115 LYS A N 1
ATOM 978 C CA . LYS A 1 115 ? -13.25 3.49 6.273 1 95.12 115 LYS A CA 1
ATOM 979 C C . LYS A 1 115 ? -12.57 4.238 5.129 1 95.12 115 LYS A C 1
ATOM 981 O O . LYS A 1 115 ? -11.492 3.854 4.684 1 95.12 115 LYS A O 1
ATOM 986 N N . LYS A 1 116 ? -13.188 5.324 4.723 1 96.69 116 LYS A N 1
ATOM 987 C CA . LYS A 1 116 ? -12.641 6.168 3.664 1 96.69 116 LYS A CA 1
ATOM 988 C C . LYS A 1 116 ? -11.289 6.75 4.062 1 96.69 116 LYS A C 1
ATOM 990 O O . LYS A 1 116 ? -10.344 6.754 3.268 1 96.69 116 LYS A O 1
ATOM 995 N N . ILE A 1 117 ? -11.219 7.207 5.238 1 98.06 117 ILE A N 1
ATOM 996 C CA . ILE A 1 117 ? -9.992 7.797 5.762 1 98.06 117 ILE A CA 1
ATOM 997 C C . ILE A 1 117 ? -8.914 6.727 5.895 1 98.06 117 ILE A C 1
ATOM 999 O O . ILE A 1 117 ? -7.746 6.969 5.586 1 98.06 117 ILE A O 1
ATOM 1003 N N . GLY A 1 118 ? -9.336 5.547 6.348 1 97.88 118 GLY A N 1
ATOM 1004 C CA . GLY A 1 118 ? -8.406 4.43 6.383 1 97.88 118 GLY A CA 1
ATOM 1005 C C . GLY A 1 118 ? -7.875 4.051 5.016 1 97.88 118 GLY A C 1
ATOM 1006 O O . GLY A 1 118 ? -6.703 3.701 4.871 1 97.88 118 GLY A O 1
ATOM 1007 N N . ASP A 1 119 ? -8.727 4.137 3.986 1 98.19 119 ASP A N 1
ATOM 1008 C CA . ASP A 1 119 ? -8.297 3.854 2.621 1 98.19 119 ASP A CA 1
ATOM 1009 C C . ASP A 1 119 ? -7.234 4.848 2.164 1 98.19 119 ASP A C 1
ATOM 1011 O O . ASP A 1 119 ? -6.309 4.48 1.438 1 98.19 119 ASP A O 1
ATOM 1015 N N . PHE A 1 120 ? -7.348 6.047 2.605 1 98.62 120 PHE A N 1
ATOM 1016 C CA . PHE A 1 120 ? -6.355 7.062 2.271 1 98.62 120 PHE A CA 1
ATOM 1017 C C . PHE A 1 120 ? -5.02 6.746 2.93 1 98.62 120 PHE A C 1
ATOM 1019 O O . PHE A 1 120 ? -3.961 6.977 2.34 1 98.62 120 PHE A O 1
ATOM 1026 N N . ALA A 1 121 ? -5.062 6.215 4.148 1 98.44 121 ALA A N 1
ATOM 1027 C CA . ALA A 1 121 ? -3.83 5.773 4.793 1 98.44 121 ALA A CA 1
ATOM 1028 C C . ALA A 1 121 ? -3.127 4.711 3.957 1 98.44 121 ALA A C 1
ATOM 1030 O O . ALA A 1 121 ? -1.901 4.73 3.814 1 98.44 121 ALA A O 1
ATOM 1031 N N . ASN A 1 122 ? -3.893 3.777 3.426 1 98.31 122 ASN A N 1
ATOM 1032 C CA . ASN A 1 122 ? -3.336 2.734 2.568 1 98.31 122 ASN A CA 1
ATOM 1033 C C . ASN A 1 122 ? -2.711 3.322 1.306 1 98.31 122 ASN A C 1
ATOM 1035 O O . ASN A 1 122 ? -1.659 2.861 0.857 1 98.31 122 ASN A O 1
ATOM 1039 N N . TYR A 1 123 ? -3.344 4.332 0.768 1 98.62 123 TYR A N 1
ATOM 1040 C CA . TYR A 1 123 ? -2.803 5.02 -0.399 1 98.62 123 TYR A CA 1
ATOM 1041 C C . TYR A 1 123 ? -1.468 5.68 -0.074 1 98.62 123 TYR A C 1
ATOM 1043 O O . TYR A 1 123 ? -0.508 5.562 -0.84 1 98.62 123 TYR A O 1
ATOM 1051 N N . LEU A 1 124 ? -1.442 6.402 1.022 1 98.12 124 LEU A N 1
ATOM 1052 C CA . LEU A 1 124 ? -0.206 7.078 1.402 1 98.12 124 LEU A CA 1
ATOM 1053 C C . LEU A 1 124 ? 0.933 6.074 1.56 1 98.12 124 LEU A C 1
ATOM 1055 O O . LEU A 1 124 ? 2.051 6.324 1.103 1 98.12 124 LEU A O 1
ATOM 1059 N N . THR A 1 125 ? 0.621 4.961 2.203 1 98.06 125 THR A N 1
ATOM 1060 C CA . THR A 1 125 ? 1.608 3.904 2.398 1 98.06 125 THR A CA 1
ATOM 1061 C C . THR A 1 125 ? 2.096 3.363 1.059 1 98.06 125 THR A C 1
ATOM 1063 O O . THR A 1 125 ? 3.295 3.143 0.872 1 98.06 125 THR A O 1
ATOM 1066 N N . PHE A 1 126 ? 1.186 3.213 0.162 1 98.38 126 PHE A N 1
ATOM 1067 C CA . PHE A 1 126 ? 1.506 2.732 -1.177 1 98.38 126 PHE A CA 1
ATOM 1068 C C . PHE A 1 126 ? 2.451 3.693 -1.887 1 98.38 126 PHE A C 1
ATOM 1070 O O . PHE A 1 126 ? 3.467 3.273 -2.447 1 98.38 126 PHE A O 1
ATOM 1077 N N . VAL A 1 127 ? 2.172 4.98 -1.835 1 97.62 127 VAL A N 1
ATOM 1078 C CA . VAL A 1 127 ? 2.969 5.988 -2.527 1 97.62 127 VAL A CA 1
ATOM 1079 C C . VAL A 1 127 ? 4.355 6.074 -1.896 1 97.62 127 VAL A C 1
ATOM 1081 O O . VAL A 1 127 ? 5.355 6.258 -2.598 1 97.62 127 VAL A O 1
ATOM 1084 N N . VAL A 1 128 ? 4.414 5.945 -0.575 1 96.69 128 VAL A N 1
ATOM 1085 C CA . VAL A 1 128 ? 5.703 5.926 0.104 1 96.69 128 VAL A CA 1
ATOM 1086 C C . VAL A 1 128 ? 6.527 4.734 -0.389 1 96.69 128 VAL A C 1
ATOM 1088 O O . VAL A 1 128 ? 7.711 4.879 -0.694 1 96.69 128 VAL A O 1
ATOM 1091 N N . ALA A 1 129 ? 5.898 3.594 -0.462 1 96.75 129 ALA A N 1
ATOM 1092 C CA . ALA A 1 129 ? 6.578 2.395 -0.943 1 96.75 129 ALA A CA 1
ATOM 1093 C C . ALA A 1 129 ? 7.117 2.6 -2.355 1 96.75 129 ALA A C 1
ATOM 1095 O O . ALA A 1 129 ? 8.242 2.203 -2.66 1 96.75 129 ALA A O 1
ATOM 1096 N N . LEU A 1 130 ? 6.316 3.23 -3.225 1 96.62 130 LEU A N 1
ATOM 1097 C CA . LEU A 1 130 ? 6.723 3.488 -4.602 1 96.62 130 LEU A CA 1
ATOM 1098 C C . LEU A 1 130 ? 7.91 4.441 -4.648 1 96.62 130 LEU A C 1
ATOM 1100 O O . LEU A 1 130 ? 8.75 4.352 -5.547 1 96.62 130 LEU A O 1
ATOM 1104 N N . SER A 1 131 ? 7.98 5.305 -3.654 1 91.88 131 SER A N 1
ATOM 1105 C CA . SER A 1 131 ? 9 6.352 -3.658 1 91.88 131 SER A CA 1
ATOM 1106 C C . SER A 1 131 ? 10.328 5.824 -3.139 1 91.88 131 SER A C 1
ATOM 1108 O O . SER A 1 131 ? 11.359 6.488 -3.27 1 91.88 131 SER A O 1
ATOM 1110 N N . THR A 1 132 ? 10.336 4.727 -2.529 1 89.5 132 THR A N 1
ATOM 1111 C CA . THR A 1 132 ? 11.547 4.148 -1.944 1 89.5 132 THR A CA 1
ATOM 1112 C C . THR A 1 132 ? 12.211 3.18 -2.92 1 89.5 132 THR A C 1
ATOM 1114 O O . THR A 1 132 ? 13.117 2.436 -2.545 1 89.5 132 THR A O 1
ATOM 1117 N N . ARG A 1 133 ? 11.953 3.23 -4.125 1 85.56 133 ARG A N 1
ATOM 1118 C CA . ARG A 1 133 ? 12.477 2.35 -5.168 1 85.56 133 ARG A CA 1
ATOM 1119 C C . ARG A 1 133 ? 13.992 2.469 -5.27 1 85.56 133 ARG A C 1
ATOM 1121 O O . ARG A 1 133 ? 14.547 3.564 -5.145 1 85.56 133 ARG A O 1
ATOM 1128 N N . MET B 1 1 ? 9.711 16.562 0.316 1 58.81 1 MET B N 1
ATOM 1129 C CA . MET B 1 1 ? 8.445 15.844 0.414 1 58.81 1 MET B CA 1
ATOM 1130 C C . MET B 1 1 ? 7.992 15.352 -0.956 1 58.81 1 MET B C 1
ATOM 1132 O O . MET B 1 1 ? 7.191 16 -1.625 1 58.81 1 MET B O 1
ATOM 1136 N N . ASP B 1 2 ? 8.898 14.5 -1.497 1 66.12 2 ASP B N 1
ATOM 1137 C CA . ASP B 1 2 ? 8.922 14.078 -2.895 1 66.12 2 ASP B CA 1
ATOM 1138 C C . ASP B 1 2 ? 8.227 12.734 -3.07 1 66.12 2 ASP B C 1
ATOM 1140 O O . ASP B 1 2 ? 8.305 12.125 -4.141 1 66.12 2 ASP B O 1
ATOM 1144 N N . ASN B 1 3 ? 7.461 12.352 -2.057 1 85 3 ASN B N 1
ATOM 1145 C CA . ASN B 1 3 ? 6.871 11.031 -2.219 1 85 3 ASN B CA 1
ATOM 1146 C C . ASN B 1 3 ? 5.441 11.117 -2.748 1 85 3 ASN B C 1
ATOM 1148 O O . ASN B 1 3 ? 4.488 10.812 -2.027 1 85 3 ASN B O 1
ATOM 1152 N N . THR B 1 4 ? 5.375 11.539 -4.051 1 92.81 4 THR B N 1
ATOM 1153 C CA . THR B 1 4 ? 4.059 11.602 -4.68 1 92.81 4 THR B CA 1
ATOM 1154 C C . THR B 1 4 ? 3.957 10.594 -5.824 1 92.81 4 THR B C 1
ATOM 1156 O O . THR B 1 4 ? 4.977 10.164 -6.367 1 92.81 4 THR B O 1
ATOM 1159 N N . TYR B 1 5 ? 2.754 10.25 -6.117 1 96.38 5 TYR B N 1
ATOM 1160 C CA . TYR B 1 5 ? 2.533 9.352 -7.246 1 96.38 5 TYR B CA 1
ATOM 1161 C C . TYR B 1 5 ? 3.027 9.977 -8.547 1 96.38 5 TYR B C 1
ATOM 1163 O O . TYR B 1 5 ? 3.609 9.297 -9.391 1 96.38 5 TYR B O 1
ATOM 1171 N N . ASN B 1 6 ? 2.867 11.258 -8.703 1 94 6 ASN B N 1
ATOM 1172 C CA . ASN B 1 6 ? 3.316 11.953 -9.906 1 94 6 ASN B CA 1
ATOM 1173 C C . ASN B 1 6 ? 4.836 11.89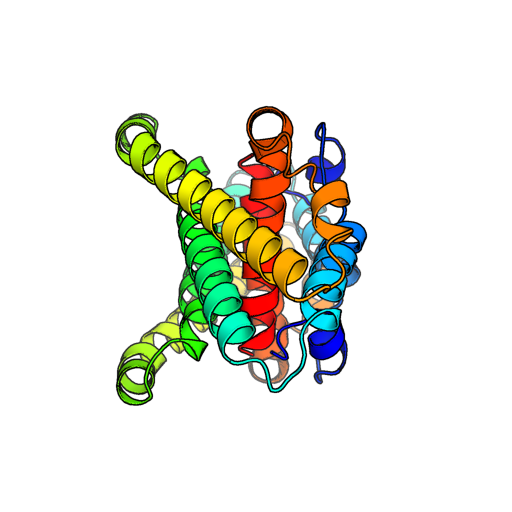8 -10.047 1 94 6 ASN B C 1
ATOM 1175 O O . ASN B 1 6 ? 5.352 11.766 -11.156 1 94 6 ASN B O 1
ATOM 1179 N N . ASN B 1 7 ? 5.547 12.078 -8.961 1 93.75 7 ASN B N 1
ATOM 1180 C CA . ASN B 1 7 ? 7 11.953 -9.008 1 93.75 7 ASN B CA 1
ATOM 1181 C C . ASN B 1 7 ? 7.434 10.531 -9.367 1 93.75 7 ASN B C 1
ATOM 1183 O O . ASN B 1 7 ? 8.43 10.344 -10.07 1 93.75 7 ASN B O 1
ATOM 1187 N N . TYR B 1 8 ? 6.699 9.602 -8.812 1 95.88 8 TYR B N 1
ATOM 1188 C CA . TYR B 1 8 ? 6.961 8.211 -9.148 1 95.88 8 TYR B CA 1
ATOM 1189 C C . TYR B 1 8 ? 6.855 7.984 -10.648 1 95.88 8 TYR B C 1
ATOM 1191 O O . TYR B 1 8 ? 7.664 7.258 -11.234 1 95.88 8 TYR B O 1
ATOM 1199 N N . LEU B 1 9 ? 5.848 8.609 -11.305 1 96 9 LEU B N 1
ATOM 1200 C CA . LEU B 1 9 ? 5.602 8.406 -12.727 1 96 9 LEU B CA 1
ATOM 1201 C C . LEU B 1 9 ? 6.77 8.93 -13.562 1 96 9 LEU B C 1
ATOM 1203 O O . LEU B 1 9 ? 6.887 8.602 -14.742 1 96 9 LEU B O 1
ATOM 1207 N N . LEU B 1 10 ? 7.668 9.703 -12.969 1 94 10 LEU B N 1
ATOM 1208 C CA . LEU B 1 10 ? 8.836 10.227 -13.664 1 94 10 LEU B CA 1
ATOM 1209 C C . LEU B 1 10 ? 9.984 9.227 -13.625 1 94 10 LEU B C 1
ATOM 1211 O O . LEU B 1 10 ? 10.961 9.367 -14.367 1 94 10 LEU B O 1
ATOM 1215 N N . SER B 1 11 ? 9.922 8.297 -12.773 1 91.75 11 SER B N 1
ATOM 1216 C CA . SER B 1 11 ? 10.984 7.301 -12.648 1 91.75 11 SER B CA 1
ATOM 1217 C C . SER B 1 11 ? 11.055 6.402 -13.875 1 91.75 11 SER B C 1
ATOM 1219 O O . SER B 1 11 ? 10.031 6.148 -14.523 1 91.75 11 SER B O 1
ATOM 1221 N N . ASN B 1 12 ? 12.242 5.965 -14.125 1 89.5 12 ASN B N 1
ATOM 1222 C CA . ASN B 1 12 ? 12.414 5.004 -15.211 1 89.5 12 ASN B CA 1
ATOM 1223 C C . ASN B 1 12 ? 11.773 3.66 -14.875 1 89.5 12 ASN B C 1
ATOM 1225 O O . ASN B 1 12 ? 11.789 3.234 -13.727 1 89.5 12 ASN B O 1
ATOM 1229 N N . ASP B 1 13 ? 11.18 2.988 -15.844 1 91.06 13 ASP B N 1
ATOM 1230 C CA . ASP B 1 13 ? 10.633 1.638 -15.727 1 91.06 13 ASP B CA 1
ATOM 1231 C C . ASP B 1 13 ? 9.508 1.587 -14.695 1 91.06 13 ASP B C 1
ATOM 1233 O O . ASP B 1 13 ? 9.414 0.64 -13.914 1 91.06 13 ASP B O 1
ATOM 1237 N N . HIS B 1 14 ? 8.766 2.721 -14.492 1 94.56 14 HIS B N 1
ATOM 1238 C CA . HIS B 1 14 ? 7.609 2.74 -13.602 1 94.56 14 HIS B CA 1
ATOM 1239 C C . HIS B 1 14 ? 6.438 1.966 -14.203 1 94.56 14 HIS B C 1
ATOM 1241 O O . HIS B 1 14 ? 6.441 1.659 -15.398 1 94.56 14 HIS B O 1
ATOM 1247 N N . LEU B 1 15 ? 5.539 1.529 -13.367 1 96.81 15 LEU B N 1
ATOM 1248 C CA . LEU B 1 15 ? 4.219 1.035 -13.75 1 96.81 15 LEU B CA 1
ATOM 1249 C C . LEU B 1 15 ? 3.129 2.006 -13.305 1 96.81 15 LEU B C 1
ATOM 1251 O O . LEU B 1 15 ? 3.1 2.432 -12.148 1 96.81 15 LEU B O 1
ATOM 1255 N N . THR B 1 16 ? 2.281 2.314 -14.281 1 97.44 16 THR B N 1
ATOM 1256 C CA . THR B 1 16 ? 1.148 3.133 -13.867 1 97.44 16 THR B CA 1
ATOM 1257 C C . THR B 1 16 ? 0.167 2.314 -13.031 1 97.44 16 THR B C 1
ATOM 1259 O O . THR B 1 16 ? 0.198 1.082 -13.055 1 97.44 16 THR B O 1
ATOM 1262 N N . PHE B 1 17 ? -0.659 2.992 -12.297 1 98.12 17 PHE B N 1
ATOM 1263 C CA . PHE B 1 17 ? -1.688 2.318 -11.516 1 98.12 17 PHE B CA 1
ATOM 1264 C C . PHE B 1 17 ? -2.58 1.467 -12.406 1 98.12 17 PHE B C 1
ATOM 1266 O O . PHE B 1 17 ? -2.945 0.347 -12.047 1 98.12 17 PHE B O 1
ATOM 1273 N N . GLU B 1 18 ? -2.924 2.029 -13.523 1 97.31 18 GLU B N 1
ATOM 1274 C CA . GLU B 1 18 ? -3.764 1.312 -14.477 1 97.31 18 GLU B CA 1
ATOM 1275 C C . GLU B 1 18 ? -3.08 0.037 -14.961 1 97.31 18 GLU B C 1
ATOM 1277 O O . GLU B 1 18 ? -3.715 -1.015 -15.062 1 97.31 18 GLU B O 1
ATOM 1282 N N . GLU B 1 19 ? -1.834 0.164 -15.281 1 97.38 19 GLU B N 1
ATOM 1283 C CA . GLU B 1 19 ? -1.082 -1.011 -15.719 1 97.38 19 GLU B CA 1
ATOM 1284 C C . GLU B 1 19 ? -1.05 -2.078 -14.625 1 97.38 19 GLU B C 1
ATOM 1286 O O . GLU B 1 19 ? -1.261 -3.26 -14.898 1 97.38 19 GLU B O 1
ATOM 1291 N N . MET B 1 20 ? -0.789 -1.688 -13.367 1 98.19 20 MET B N 1
ATOM 1292 C CA . MET B 1 20 ? -0.754 -2.621 -12.25 1 98.19 20 MET B CA 1
ATOM 1293 C C . MET B 1 20 ? -2.105 -3.303 -12.062 1 98.19 20 MET B C 1
ATOM 1295 O O . MET B 1 20 ? -2.17 -4.512 -11.844 1 98.19 20 MET B O 1
ATOM 1299 N N . THR B 1 21 ? -3.162 -2.506 -12.234 1 97.62 21 THR B N 1
ATOM 1300 C CA . THR B 1 21 ? -4.523 -3.02 -12.109 1 97.62 21 THR B CA 1
ATOM 1301 C C . THR B 1 21 ? -4.809 -4.062 -13.188 1 97.62 21 THR B C 1
ATOM 1303 O O . THR B 1 21 ? -5.363 -5.125 -12.898 1 97.62 21 THR B O 1
ATOM 1306 N N . ASN B 1 22 ? -4.371 -3.742 -14.352 1 95.81 22 ASN B N 1
ATOM 1307 C CA . ASN B 1 22 ? -4.602 -4.656 -15.469 1 95.81 22 ASN B CA 1
ATOM 1308 C C . ASN B 1 22 ? -3.828 -5.957 -15.289 1 95.81 22 ASN B C 1
ATOM 1310 O O . ASN B 1 22 ? -4.355 -7.039 -15.57 1 95.81 22 ASN B O 1
ATOM 1314 N N . ILE B 1 23 ? -2.607 -5.863 -14.867 1 96.88 23 ILE B N 1
ATOM 1315 C CA . ILE B 1 23 ? -1.78 -7.039 -14.625 1 96.88 23 ILE B CA 1
ATOM 1316 C C . ILE B 1 23 ? -2.443 -7.926 -13.57 1 96.88 23 ILE B C 1
ATOM 1318 O O . ILE B 1 23 ? -2.572 -9.141 -13.766 1 96.88 23 ILE B O 1
ATOM 1322 N N . HIS B 1 24 ? -2.863 -7.332 -12.523 1 96.94 24 HIS B N 1
ATOM 1323 C CA . HIS B 1 24 ? -3.512 -8.07 -11.445 1 96.94 24 HIS B CA 1
ATOM 1324 C C . HIS B 1 24 ? -4.785 -8.75 -11.93 1 96.94 24 HIS B C 1
ATOM 1326 O O . HIS B 1 24 ? -5.023 -9.922 -11.617 1 96.94 24 HIS B O 1
ATOM 1332 N N . GLN B 1 25 ? -5.566 -8.031 -12.719 1 93.88 25 GLN B N 1
ATOM 1333 C CA . GLN B 1 25 ? -6.805 -8.586 -13.25 1 93.88 25 GLN B CA 1
ATOM 1334 C C . GLN B 1 25 ? -6.523 -9.781 -14.164 1 93.88 25 GLN B C 1
ATOM 1336 O O . GLN B 1 25 ? -7.254 -10.773 -14.148 1 93.88 25 GLN B O 1
ATOM 1341 N N . GLU B 1 26 ? -5.527 -9.633 -14.938 1 93.56 26 GLU B N 1
ATOM 1342 C CA . GLU B 1 26 ? -5.16 -10.719 -15.836 1 93.56 26 GLU B CA 1
ATOM 1343 C C . GLU B 1 26 ? -4.758 -11.969 -15.055 1 93.56 26 GLU B C 1
ATOM 1345 O O . GLU B 1 26 ? -5.082 -13.086 -15.453 1 93.56 26 GLU B O 1
ATOM 1350 N N . ILE B 1 27 ? -4.051 -11.805 -14 1 95.12 27 ILE B N 1
ATOM 1351 C CA . ILE B 1 27 ? -3.654 -12.93 -13.156 1 95.12 27 ILE B CA 1
ATOM 1352 C C . ILE B 1 27 ? -4.898 -13.625 -12.609 1 95.12 27 ILE B C 1
ATOM 1354 O O . ILE B 1 27 ? -5 -14.852 -12.664 1 95.12 27 ILE B O 1
ATOM 1358 N N . LEU B 1 28 ? -5.891 -12.906 -12.211 1 93 28 LEU B N 1
ATOM 1359 C CA . LEU B 1 28 ? -7.07 -13.453 -11.547 1 93 28 LEU B CA 1
ATOM 1360 C C . LEU B 1 28 ? -8.031 -14.062 -12.562 1 93 28 LEU B C 1
ATOM 1362 O O . LEU B 1 28 ? -8.75 -15.016 -12.25 1 93 28 LEU B O 1
ATOM 1366 N N . LYS B 1 29 ? -8.109 -13.516 -13.727 1 84.25 29 LYS B N 1
ATOM 1367 C CA . LYS B 1 29 ? -8.992 -14.039 -14.773 1 84.25 29 LYS B CA 1
ATOM 1368 C C . LYS B 1 29 ? -8.5 -15.391 -15.281 1 84.25 29 LYS B C 1
ATOM 1370 O O . LYS B 1 29 ? -9.281 -16.172 -15.828 1 84.25 29 LYS B O 1
ATOM 1375 N N . GLY B 1 30 ? -7.27 -15.594 -15.141 1 72.56 30 GLY B N 1
ATOM 1376 C CA . GLY B 1 30 ? -6.719 -16.859 -15.594 1 72.56 30 GLY B CA 1
ATOM 1377 C C . GLY B 1 30 ? -7.059 -18.016 -14.672 1 72.56 30 GLY B C 1
ATOM 1378 O O . GLY B 1 30 ? -6.871 -19.188 -15.039 1 72.56 30 GLY B O 1
ATOM 1379 N N . CYS B 1 31 ? -7.574 -17.656 -13.547 1 69.62 31 CYS B N 1
ATOM 1380 C CA . CYS B 1 31 ? -7.82 -18.688 -12.555 1 69.62 31 CYS B CA 1
ATOM 1381 C C . CYS B 1 31 ? -9.258 -19.188 -12.625 1 69.62 31 CYS B C 1
ATOM 1383 O O . CYS B 1 31 ? -10.164 -18.422 -12.969 1 69.62 31 CYS B O 1
ATOM 1385 N N . ASN B 1 32 ? -9.32 -20.438 -12.609 1 73.81 32 ASN B N 1
ATOM 1386 C CA . ASN B 1 32 ? -10.609 -21.047 -12.297 1 73.81 32 ASN B CA 1
ATOM 1387 C C . ASN B 1 32 ? -10.906 -21.016 -10.805 1 73.81 32 ASN B C 1
ATOM 1389 O O . ASN B 1 32 ? -10.039 -21.344 -9.984 1 73.81 32 ASN B O 1
ATOM 1393 N N . ASP B 1 33 ? -12 -20.5 -10.461 1 76.12 33 ASP B N 1
ATOM 1394 C CA . ASP B 1 33 ? -12.391 -20.312 -9.07 1 76.12 33 ASP B CA 1
ATOM 1395 C C . ASP B 1 33 ? -12.281 -21.609 -8.281 1 76.12 33 ASP B C 1
ATOM 1397 O O . ASP B 1 33 ? -12.109 -21.594 -7.062 1 76.12 33 ASP B O 1
ATOM 1401 N N . SER B 1 34 ? -12.266 -22.641 -8.945 1 84.62 34 SER B N 1
ATOM 1402 C CA . SER B 1 34 ? -12.219 -23.922 -8.266 1 84.62 34 SER B CA 1
ATOM 1403 C C . SER B 1 34 ? -10.789 -24.453 -8.188 1 84.62 34 SER B C 1
ATOM 1405 O O . SER B 1 34 ? -10.547 -25.5 -7.582 1 84.62 34 SER B O 1
ATOM 1407 N N . ASP B 1 35 ? -9.844 -23.781 -8.727 1 91.69 35 ASP B N 1
ATOM 1408 C CA . ASP B 1 35 ? -8.461 -24.234 -8.766 1 91.69 35 ASP B CA 1
ATOM 1409 C C . ASP B 1 35 ? -7.746 -23.938 -7.449 1 91.69 35 ASP B C 1
ATOM 1411 O O . ASP B 1 35 ? -7.195 -22.844 -7.266 1 91.69 35 ASP B O 1
ATOM 1415 N N . GLU B 1 36 ? -7.684 -24.922 -6.664 1 91.94 36 GLU B N 1
ATOM 1416 C CA . GLU B 1 36 ? -7.145 -24.766 -5.316 1 91.94 36 GLU B CA 1
ATOM 1417 C C . GLU B 1 36 ? -5.633 -24.531 -5.348 1 91.94 36 GLU B C 1
ATOM 1419 O O . GLU B 1 36 ? -5.09 -23.812 -4.512 1 91.94 36 GLU B O 1
ATOM 1424 N N . ASP B 1 37 ? -4.992 -25.125 -6.363 1 93.81 37 ASP B N 1
ATOM 1425 C CA . ASP B 1 37 ? -3.551 -24.938 -6.488 1 93.81 37 ASP B CA 1
ATOM 1426 C C . ASP B 1 37 ? -3.209 -23.484 -6.828 1 93.81 37 ASP B C 1
ATOM 1428 O O . ASP B 1 37 ? -2.299 -22.906 -6.238 1 93.81 37 ASP B O 1
ATOM 1432 N N . PHE B 1 38 ? -4 -22.969 -7.695 1 94.38 38 PHE B N 1
ATOM 1433 C CA . PHE B 1 38 ? -3.812 -21.578 -8.047 1 94.38 38 PHE B CA 1
ATOM 1434 C C . PHE B 1 38 ? -4.016 -20.672 -6.836 1 94.38 38 PHE B C 1
ATOM 1436 O O . PHE B 1 38 ? -3.217 -19.766 -6.582 1 94.38 38 PHE B O 1
ATOM 1443 N N . LYS B 1 39 ? -5.039 -20.953 -6.121 1 93.19 39 LYS B N 1
ATOM 1444 C CA . LYS B 1 39 ? -5.371 -20.125 -4.961 1 93.19 39 LYS B CA 1
ATOM 1445 C C . LYS B 1 39 ? -4.242 -20.141 -3.936 1 93.19 39 LYS B C 1
ATOM 1447 O O . LYS B 1 39 ? -3.916 -19.094 -3.352 1 93.19 39 LYS B O 1
ATOM 1452 N N . GLU B 1 40 ? -3.666 -21.234 -3.717 1 94.62 40 GLU B N 1
ATOM 1453 C CA . GLU B 1 40 ? -2.57 -21.359 -2.76 1 94.62 40 GLU B CA 1
ATOM 1454 C C . GLU B 1 40 ? -1.337 -20.594 -3.227 1 94.62 40 GLU B C 1
ATOM 1456 O O . GLU B 1 40 ? -0.708 -19.891 -2.441 1 94.62 40 GLU B O 1
ATOM 1461 N N . LEU B 1 41 ? -0.999 -20.766 -4.492 1 95.94 41 LEU B N 1
ATOM 1462 C CA . LEU B 1 41 ? 0.153 -20.078 -5.059 1 95.94 41 LEU B CA 1
ATOM 1463 C C . LEU B 1 41 ? -0.057 -18.562 -5.035 1 95.94 41 LEU B C 1
ATOM 1465 O O . LEU B 1 41 ? 0.872 -17.812 -4.742 1 95.94 41 LEU B O 1
ATOM 1469 N N . TYR B 1 42 ? -1.277 -18.172 -5.336 1 95.19 42 TYR B N 1
ATOM 1470 C CA . TYR B 1 42 ? -1.635 -16.766 -5.305 1 95.19 42 TYR B CA 1
ATOM 1471 C C . TYR B 1 42 ? -1.494 -16.188 -3.898 1 95.19 42 TYR B C 1
ATOM 1473 O O . TYR B 1 42 ? -0.95 -15.102 -3.715 1 95.19 42 TYR B O 1
ATOM 1481 N N . GLU B 1 43 ? -1.979 -16.891 -2.957 1 94.31 43 GLU B N 1
ATOM 1482 C CA . GLU B 1 43 ? -1.883 -16.453 -1.57 1 94.31 43 GLU B CA 1
ATOM 1483 C C . GLU B 1 43 ? -0.427 -16.328 -1.132 1 94.31 43 GLU B C 1
ATOM 1485 O O . GLU B 1 43 ? -0.073 -15.398 -0.399 1 94.31 43 GLU B O 1
ATOM 1490 N N . ASP B 1 44 ? 0.393 -17.25 -1.525 1 96.44 44 ASP B N 1
ATOM 1491 C CA . ASP B 1 44 ? 1.818 -17.172 -1.22 1 96.44 44 ASP B CA 1
ATOM 1492 C C . ASP B 1 44 ? 2.443 -15.922 -1.831 1 96.44 44 ASP B C 1
ATOM 1494 O O . ASP B 1 44 ? 3.266 -15.258 -1.194 1 96.44 44 ASP B O 1
ATOM 1498 N N . MET B 1 45 ? 2.059 -15.656 -3.059 1 97.19 45 MET B N 1
ATOM 1499 C CA . MET B 1 45 ? 2.543 -14.461 -3.738 1 97.19 45 MET B CA 1
ATOM 1500 C C . MET B 1 45 ? 2.15 -13.203 -2.973 1 97.19 45 MET B C 1
ATOM 1502 O O . MET B 1 45 ? 2.975 -12.305 -2.775 1 97.19 45 MET B O 1
ATOM 1506 N N . ILE B 1 46 ? 0.888 -13.18 -2.506 1 96.88 46 ILE B N 1
ATOM 1507 C CA . ILE B 1 46 ? 0.382 -12.023 -1.78 1 96.88 46 ILE B CA 1
ATOM 1508 C C . ILE B 1 46 ? 1.142 -11.867 -0.465 1 96.88 46 ILE B C 1
ATOM 1510 O O . ILE B 1 46 ? 1.53 -10.758 -0.095 1 96.88 46 ILE B O 1
ATOM 1514 N N . LYS B 1 47 ? 1.382 -12.945 0.227 1 96.75 47 LYS B N 1
ATOM 1515 C CA . LYS B 1 47 ? 2.104 -12.898 1.495 1 96.75 47 LYS B CA 1
ATOM 1516 C C . LYS B 1 47 ? 3.516 -12.352 1.304 1 96.75 47 LYS B C 1
ATOM 1518 O O . LYS B 1 47 ? 3.988 -11.539 2.107 1 96.75 47 LYS B O 1
ATOM 1523 N N . GLU B 1 48 ? 4.18 -12.789 0.263 1 97.81 48 GLU B N 1
ATOM 1524 C CA . GLU B 1 48 ? 5.523 -12.297 -0.018 1 97.81 48 GLU B CA 1
ATOM 1525 C C . GLU B 1 48 ? 5.508 -10.828 -0.435 1 97.81 48 GLU B C 1
ATOM 1527 O O . GLU B 1 48 ? 6.426 -10.078 -0.115 1 97.81 48 GLU B O 1
ATOM 1532 N N . ALA B 1 49 ? 4.453 -10.43 -1.216 1 98.06 49 ALA B N 1
ATOM 1533 C CA . ALA B 1 49 ? 4.309 -9.023 -1.586 1 98.06 49 ALA B CA 1
ATOM 1534 C C . ALA B 1 49 ? 4.188 -8.141 -0.348 1 98.06 49 ALA B C 1
ATOM 1536 O O . ALA B 1 49 ? 4.859 -7.109 -0.246 1 98.06 49 ALA B O 1
ATOM 1537 N N . ILE B 1 50 ? 3.375 -8.57 0.58 1 97.19 50 ILE B N 1
ATOM 1538 C CA . ILE B 1 50 ? 3.141 -7.816 1.806 1 97.19 50 ILE B CA 1
ATOM 1539 C C . ILE B 1 50 ? 4.434 -7.727 2.613 1 97.19 50 ILE B C 1
ATOM 1541 O O . ILE B 1 50 ? 4.789 -6.66 3.113 1 97.19 50 ILE B O 1
ATOM 1545 N N . SER B 1 51 ? 5.152 -8.844 2.729 1 96.94 51 SER B N 1
ATOM 1546 C CA . SER B 1 51 ? 6.418 -8.867 3.455 1 96.94 51 SER B CA 1
ATOM 1547 C C . SER B 1 51 ? 7.418 -7.883 2.855 1 96.94 51 SER B C 1
ATOM 1549 O O . SER B 1 51 ? 8.078 -7.133 3.584 1 96.94 51 SER B O 1
ATOM 1551 N N . TYR B 1 52 ? 7.539 -7.902 1.579 1 97.62 52 TYR B N 1
ATOM 1552 C CA . TYR B 1 52 ? 8.469 -7.02 0.89 1 97.62 52 TYR B CA 1
ATOM 1553 C C . TYR B 1 52 ? 8.07 -5.559 1.065 1 97.62 52 TYR B C 1
ATOM 1555 O O . TYR B 1 52 ? 8.898 -4.711 1.391 1 97.62 52 TYR B O 1
ATOM 1563 N N . THR B 1 53 ? 6.738 -5.242 0.844 1 97.56 53 THR B N 1
ATOM 1564 C CA . THR B 1 53 ? 6.234 -3.877 0.965 1 97.56 53 THR B CA 1
ATOM 1565 C C . THR B 1 53 ? 6.48 -3.334 2.371 1 97.56 53 THR B C 1
ATOM 1567 O O . THR B 1 53 ? 6.832 -2.164 2.537 1 97.56 53 THR B O 1
ATOM 1570 N N . ASN B 1 54 ? 6.336 -4.195 3.361 1 95.31 54 ASN B N 1
ATOM 1571 C CA . ASN B 1 54 ? 6.508 -3.783 4.75 1 95.31 54 ASN B CA 1
ATOM 1572 C C . ASN B 1 54 ? 7.934 -3.309 5.023 1 95.31 54 ASN B C 1
ATOM 1574 O O . ASN B 1 54 ? 8.141 -2.373 5.793 1 95.31 54 ASN B O 1
ATOM 1578 N N . ILE B 1 55 ? 8.836 -3.957 4.441 1 94.38 55 ILE B N 1
ATOM 1579 C CA . ILE B 1 55 ? 10.227 -3.549 4.621 1 94.38 55 ILE B CA 1
ATOM 1580 C C . ILE B 1 55 ? 10.508 -2.305 3.783 1 94.38 55 ILE B C 1
ATOM 1582 O O . ILE B 1 55 ? 11.188 -1.384 4.238 1 94.38 55 ILE B O 1
ATOM 1586 N N . ARG B 1 56 ? 9.977 -2.258 2.627 1 95.25 56 ARG B N 1
ATOM 1587 C CA . ARG B 1 56 ? 10.25 -1.184 1.678 1 95.25 56 ARG B CA 1
ATOM 1588 C C . ARG B 1 56 ? 9.742 0.156 2.209 1 95.25 56 ARG B C 1
ATOM 1590 O O . ARG B 1 56 ? 10.445 1.168 2.113 1 95.25 56 ARG B O 1
ATOM 1597 N N . VAL B 1 57 ? 8.578 0.166 2.748 1 94.75 57 VAL B N 1
ATOM 1598 C CA . VAL B 1 57 ? 7.934 1.411 3.152 1 94.75 57 VAL B CA 1
ATOM 1599 C C . VAL B 1 57 ? 8.695 2.033 4.316 1 94.75 57 VAL B C 1
ATOM 1601 O O . VAL B 1 57 ? 8.648 3.25 4.523 1 94.75 57 VAL B O 1
ATOM 1604 N N . LYS B 1 58 ? 9.43 1.251 5.027 1 93.12 58 LYS B N 1
ATOM 1605 C CA . LYS B 1 58 ? 10.156 1.739 6.195 1 93.12 58 LYS B CA 1
ATOM 1606 C C . LYS B 1 58 ? 11.57 2.17 5.828 1 93.12 58 LYS B C 1
ATOM 1608 O O . LYS B 1 58 ? 12.25 2.824 6.617 1 93.12 58 LYS B O 1
ATOM 1613 N N . TRP B 1 59 ? 11.914 1.887 4.656 1 90.81 59 TRP B N 1
ATOM 1614 C CA . TRP B 1 59 ? 13.312 1.991 4.25 1 90.81 59 TRP B CA 1
ATOM 1615 C C . TRP B 1 59 ? 13.812 3.428 4.375 1 90.81 59 TRP B C 1
ATOM 1617 O O . TRP B 1 59 ? 14.922 3.67 4.855 1 90.81 59 TRP B O 1
ATOM 1627 N N . ASN B 1 60 ? 13 4.395 4.062 1 83.38 60 ASN B N 1
ATOM 1628 C CA . ASN B 1 60 ? 13.453 5.781 4.082 1 83.38 60 ASN B CA 1
ATOM 1629 C C . ASN B 1 60 ? 13.484 6.34 5.5 1 83.38 60 ASN B C 1
ATOM 1631 O O . ASN B 1 60 ? 14.055 7.406 5.742 1 83.38 60 ASN B O 1
ATOM 1635 N N . PHE B 1 61 ? 12.867 5.598 6.375 1 88.19 61 PHE B N 1
ATOM 1636 C CA . PHE B 1 61 ? 12.836 6.062 7.754 1 88.19 61 PHE B CA 1
ATOM 1637 C C . PHE B 1 61 ? 13.992 5.473 8.555 1 88.19 61 PHE B C 1
ATOM 1639 O O . PHE B 1 61 ? 14.273 5.91 9.672 1 88.19 61 PHE B O 1
ATOM 1646 N N . TYR B 1 62 ? 14.688 4.535 7.977 1 89.81 62 TYR B N 1
ATOM 1647 C CA . TYR B 1 62 ? 15.805 3.883 8.656 1 89.81 62 TYR B CA 1
ATOM 1648 C C . TYR B 1 62 ? 17.062 4.734 8.586 1 89.81 62 TYR B C 1
ATOM 1650 O O . TYR B 1 62 ? 17.281 5.445 7.602 1 89.81 62 TYR B O 1
ATOM 1658 N N . SER B 1 63 ? 17.797 4.648 9.609 1 93.5 63 SER B N 1
ATOM 1659 C CA . SER B 1 63 ? 19.172 5.145 9.523 1 93.5 63 SER B CA 1
ATOM 1660 C C . SER B 1 63 ? 20.016 4.281 8.594 1 93.5 63 SER B C 1
ATOM 1662 O O . SER B 1 63 ? 19.625 3.166 8.25 1 93.5 63 SER B O 1
ATOM 1664 N N . GLN B 1 64 ? 21.234 4.789 8.195 1 93.62 64 GLN B N 1
ATOM 1665 C CA . GLN B 1 64 ? 22.125 4.031 7.324 1 93.62 64 GLN B CA 1
ATOM 1666 C C . GLN B 1 64 ? 22.531 2.707 7.965 1 93.62 64 GLN B C 1
ATOM 1668 O O . GLN B 1 64 ? 22.609 1.682 7.285 1 93.62 64 GLN B O 1
ATOM 1673 N N . GLU B 1 65 ? 22.766 2.771 9.219 1 93.69 65 GLU B N 1
ATOM 1674 C CA . GLU B 1 65 ? 23.156 1.564 9.938 1 93.69 65 GLU B CA 1
ATOM 1675 C C . GLU B 1 65 ? 22.047 0.51 9.891 1 93.69 65 GLU B C 1
ATOM 1677 O O . GLU B 1 65 ? 22.312 -0.669 9.656 1 93.69 65 GLU B O 1
ATOM 1682 N N . VAL B 1 66 ? 20.875 1.021 10.102 1 93.81 66 VAL B N 1
ATOM 1683 C CA . VAL B 1 66 ? 19.734 0.112 10.078 1 93.81 66 VAL B CA 1
ATOM 1684 C C . VAL B 1 66 ? 19.516 -0.418 8.664 1 93.81 66 VAL B C 1
ATOM 1686 O O . VAL B 1 66 ? 19.188 -1.59 8.477 1 93.81 66 VAL B O 1
ATOM 1689 N N . LYS B 1 67 ? 19.734 0.338 7.656 1 93.38 67 LYS B N 1
ATOM 1690 C CA . LYS B 1 67 ? 19.625 -0.098 6.266 1 93.38 67 LYS B CA 1
ATOM 1691 C C . LYS B 1 67 ? 20.625 -1.21 5.957 1 93.38 67 LYS B C 1
ATOM 1693 O O . LYS B 1 67 ? 20.297 -2.178 5.27 1 93.38 67 LYS B O 1
ATOM 1698 N N . TRP B 1 68 ? 21.797 -1.034 6.445 1 94.25 68 TRP B N 1
ATOM 1699 C CA . TRP B 1 68 ? 22.812 -2.061 6.242 1 94.25 68 TRP B CA 1
ATOM 1700 C C . TRP B 1 68 ? 22.375 -3.387 6.859 1 94.25 68 TRP B C 1
ATOM 1702 O O . TRP B 1 68 ? 22.625 -4.453 6.285 1 94.25 68 TRP B O 1
ATOM 1712 N N . GLU B 1 69 ? 21.781 -3.266 7.98 1 95 69 GLU B N 1
ATOM 1713 C CA . GLU B 1 69 ? 21.344 -4.461 8.695 1 95 69 GLU B CA 1
ATOM 1714 C C . GLU B 1 69 ? 20.172 -5.121 7.988 1 95 69 GLU B C 1
ATOM 1716 O O . GLU B 1 69 ? 20.031 -6.344 7.996 1 95 69 GLU B O 1
ATOM 1721 N N . ARG B 1 70 ? 19.297 -4.273 7.406 1 94.19 70 ARG B N 1
ATOM 1722 C CA . ARG B 1 70 ? 18.031 -4.766 6.875 1 94.19 70 ARG B CA 1
ATOM 1723 C C . ARG B 1 70 ? 18.156 -5.121 5.398 1 94.19 70 ARG B C 1
ATOM 1725 O O . ARG B 1 70 ? 17.297 -5.816 4.848 1 94.19 70 ARG B O 1
ATOM 1732 N N . ASP B 1 71 ? 19.25 -4.715 4.797 1 94.88 71 ASP B N 1
ATOM 1733 C CA . ASP B 1 71 ? 19.391 -4.848 3.35 1 94.88 71 ASP B CA 1
ATOM 1734 C C . ASP B 1 71 ? 19.312 -6.312 2.924 1 94.88 71 ASP B C 1
ATOM 1736 O O . ASP B 1 71 ? 18.656 -6.641 1.933 1 94.88 71 ASP B O 1
ATOM 1740 N N . PRO B 1 72 ? 20 -7.242 3.676 1 95.88 72 PRO B N 1
ATOM 1741 C CA . PRO B 1 72 ? 19.844 -8.648 3.273 1 95.88 72 PRO B CA 1
ATOM 1742 C C . PRO B 1 72 ? 18.406 -9.133 3.336 1 95.88 72 PRO B C 1
ATOM 1744 O O . PRO B 1 72 ? 17.969 -9.898 2.471 1 95.88 72 PRO B O 1
ATOM 1747 N N . LEU B 1 73 ? 17.672 -8.711 4.332 1 95.75 73 LEU B N 1
ATOM 1748 C CA . LEU B 1 73 ? 16.266 -9.094 4.461 1 95.75 73 LEU B CA 1
ATOM 1749 C C . LEU B 1 73 ? 15.438 -8.492 3.334 1 95.75 73 LEU B C 1
ATOM 1751 O O . LEU B 1 73 ? 14.57 -9.164 2.777 1 95.75 73 LEU B O 1
ATOM 1755 N N . ARG B 1 74 ? 15.68 -7.215 3.006 1 94.94 74 ARG B N 1
ATOM 1756 C CA . ARG B 1 74 ? 14.992 -6.543 1.908 1 94.94 74 ARG B CA 1
ATOM 1757 C C . ARG B 1 74 ? 15.203 -7.289 0.594 1 94.94 74 ARG B C 1
ATOM 1759 O O . ARG B 1 74 ? 14.242 -7.543 -0.141 1 94.94 74 ARG B O 1
ATOM 1766 N N . THR B 1 75 ? 16.469 -7.684 0.343 1 95.75 75 THR B N 1
ATOM 1767 C CA . THR B 1 75 ? 16.812 -8.422 -0.869 1 95.75 75 THR B CA 1
ATOM 1768 C C . THR B 1 75 ? 16.125 -9.789 -0.872 1 95.75 75 THR B C 1
ATOM 1770 O O . THR B 1 75 ? 15.562 -10.203 -1.884 1 95.75 75 THR B O 1
ATOM 1773 N N . ARG B 1 76 ? 16.156 -10.422 0.265 1 97.06 76 ARG B N 1
ATOM 1774 C CA . ARG B 1 76 ? 15.57 -11.758 0.378 1 97.06 76 ARG B CA 1
ATOM 1775 C C . ARG B 1 76 ? 14.062 -11.711 0.141 1 97.06 76 ARG B C 1
ATOM 1777 O O . ARG B 1 76 ? 13.516 -12.586 -0.534 1 97.06 76 ARG B O 1
ATOM 1784 N N . THR B 1 77 ? 13.391 -10.773 0.696 1 96.75 77 THR B N 1
ATOM 1785 C CA . THR B 1 77 ? 11.938 -10.688 0.555 1 96.75 77 THR B CA 1
ATOM 1786 C C . THR B 1 77 ? 11.555 -10.312 -0.874 1 96.75 77 THR B C 1
ATOM 1788 O O . THR B 1 77 ? 10.562 -10.812 -1.406 1 96.75 77 THR B O 1
ATOM 1791 N N . HIS B 1 78 ? 12.352 -9.422 -1.467 1 97.31 78 HIS B N 1
ATOM 1792 C CA . HIS B 1 78 ? 12.125 -9.094 -2.869 1 97.31 78 HIS B CA 1
ATOM 1793 C C . HIS B 1 78 ? 12.273 -10.32 -3.756 1 97.31 78 HIS B C 1
ATOM 1795 O O . HIS B 1 78 ? 11.422 -10.586 -4.605 1 97.31 78 HIS B O 1
ATOM 1801 N N . ASN B 1 79 ? 13.359 -11.078 -3.527 1 97.75 79 ASN B N 1
ATOM 1802 C CA . ASN B 1 79 ? 13.586 -12.32 -4.262 1 97.75 79 ASN B CA 1
ATOM 1803 C C . ASN B 1 79 ? 12.484 -13.336 -4 1 97.75 79 ASN B C 1
ATOM 1805 O O . ASN B 1 79 ? 12.102 -14.094 -4.898 1 97.75 79 ASN B O 1
ATOM 1809 N N . GLY B 1 80 ? 12.078 -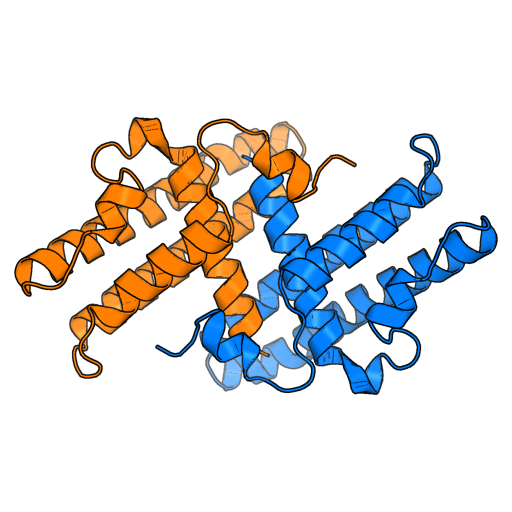13.359 -2.742 1 98 80 GLY B N 1
ATOM 1810 C CA . GLY B 1 80 ? 10.953 -14.227 -2.414 1 98 80 GLY B CA 1
ATOM 1811 C C . GLY B 1 80 ? 9.711 -13.906 -3.221 1 98 80 GLY B C 1
ATOM 1812 O O . GLY B 1 80 ? 9.062 -14.812 -3.744 1 98 80 GLY B O 1
ATOM 1813 N N . PHE B 1 81 ? 9.352 -12.68 -3.377 1 98.56 81 PHE B N 1
ATOM 1814 C CA . PHE B 1 81 ? 8.203 -12.273 -4.164 1 98.56 81 PHE B CA 1
ATOM 1815 C C . PHE B 1 81 ? 8.367 -12.68 -5.625 1 98.56 81 PHE B C 1
ATOM 1817 O O . PHE B 1 81 ? 7.465 -13.266 -6.223 1 98.56 81 PHE B O 1
ATOM 1824 N N . ILE B 1 82 ? 9.562 -12.375 -6.164 1 98.19 82 ILE B N 1
ATOM 1825 C CA . ILE B 1 82 ? 9.844 -12.703 -7.559 1 98.19 82 ILE B CA 1
ATOM 1826 C C . ILE B 1 82 ? 9.711 -14.211 -7.762 1 98.19 82 ILE B C 1
ATOM 1828 O O . ILE B 1 82 ? 9.109 -14.664 -8.742 1 98.19 82 ILE B O 1
ATOM 1832 N N . SER B 1 83 ? 10.203 -14.938 -6.797 1 98.12 83 SER B N 1
ATOM 1833 C CA . SER B 1 83 ? 10.141 -16.391 -6.895 1 98.12 83 SER B CA 1
ATOM 1834 C C . SER B 1 83 ? 8.703 -16.891 -6.902 1 98.12 83 SER B C 1
ATOM 1836 O O . SER B 1 83 ? 8.359 -17.797 -7.66 1 98.12 83 SER B O 1
ATOM 1838 N N . THR B 1 84 ? 7.91 -16.344 -6.066 1 98.31 84 THR B N 1
ATOM 1839 C CA . THR B 1 84 ? 6.516 -16.766 -6.008 1 98.31 84 THR B CA 1
ATOM 1840 C C . THR B 1 84 ? 5.785 -16.406 -7.297 1 98.31 84 THR B C 1
ATOM 1842 O O . THR B 1 84 ? 4.914 -17.141 -7.75 1 98.31 84 THR B O 1
ATOM 1845 N N . LEU B 1 85 ? 6.133 -15.281 -7.926 1 97.88 85 LEU B N 1
ATOM 1846 C CA . LEU B 1 85 ? 5.574 -14.906 -9.219 1 97.88 85 LEU B CA 1
ATOM 1847 C C . LEU B 1 85 ? 5.957 -15.914 -10.297 1 97.88 85 LEU B C 1
ATOM 1849 O O . LEU B 1 85 ? 5.129 -16.281 -11.125 1 97.88 85 LEU B O 1
ATOM 1853 N N . MET B 1 86 ? 7.211 -16.297 -10.227 1 97.94 86 MET B N 1
ATOM 1854 C CA . MET B 1 86 ? 7.711 -17.25 -11.211 1 97.94 86 MET B CA 1
ATOM 1855 C C . MET B 1 86 ? 7.016 -18.594 -11.062 1 97.94 86 MET B C 1
ATOM 1857 O O . MET B 1 86 ? 6.668 -19.234 -12.062 1 97.94 86 MET B O 1
ATOM 1861 N N . VAL B 1 87 ? 6.836 -19.031 -9.852 1 98.06 87 VAL B N 1
ATOM 1862 C CA . VAL B 1 87 ? 6.148 -20.297 -9.586 1 98.06 87 VAL B CA 1
ATOM 1863 C C . VAL B 1 87 ? 4.703 -20.203 -10.078 1 98.06 87 VAL B C 1
ATOM 1865 O O . VAL B 1 87 ? 4.199 -21.141 -10.695 1 98.06 87 VAL B O 1
ATOM 1868 N N . LEU B 1 88 ? 4.047 -19.125 -9.836 1 97.06 88 LEU B N 1
ATOM 1869 C CA . LEU B 1 88 ? 2.676 -18.922 -10.281 1 97.06 88 LEU B CA 1
ATOM 1870 C C . LEU B 1 88 ? 2.594 -18.953 -11.805 1 97.06 88 LEU B C 1
ATOM 1872 O O . LEU B 1 88 ? 1.705 -19.594 -12.375 1 97.06 88 LEU B O 1
ATOM 1876 N N . LYS B 1 89 ? 3.479 -18.25 -12.438 1 96.88 89 LYS B N 1
ATOM 1877 C CA . LYS B 1 89 ? 3.543 -18.234 -13.898 1 96.88 89 LYS B CA 1
ATOM 1878 C C . LYS B 1 89 ? 3.68 -19.641 -14.461 1 96.88 89 LYS B C 1
ATOM 1880 O O . LYS B 1 89 ? 2.959 -20.031 -15.383 1 96.88 89 LYS B O 1
ATOM 1885 N N . ARG B 1 90 ? 4.645 -20.391 -13.891 1 97.44 90 ARG B N 1
ATOM 1886 C CA . ARG B 1 90 ? 4.891 -21.75 -14.359 1 97.44 90 ARG B CA 1
ATOM 1887 C C . ARG B 1 90 ? 3.645 -22.609 -14.203 1 97.44 90 ARG B C 1
ATOM 1889 O O . ARG B 1 90 ? 3.307 -23.391 -15.102 1 97.44 90 ARG B O 1
ATOM 1896 N N . TYR B 1 91 ? 3.016 -22.469 -13.078 1 96.56 91 TYR B N 1
ATOM 1897 C CA . TYR B 1 91 ? 1.79 -23.219 -12.844 1 96.56 91 TYR B CA 1
ATOM 1898 C C . TYR B 1 91 ? 0.717 -22.844 -13.859 1 96.56 91 TYR B C 1
ATOM 1900 O O . TYR B 1 91 ? 0.08 -23.719 -14.445 1 96.56 91 TYR B O 1
ATOM 1908 N N . MET B 1 92 ? 0.491 -21.594 -14.055 1 95.25 92 MET B N 1
ATOM 1909 C CA . MET B 1 92 ? -0.517 -21.125 -15 1 95.25 92 MET B CA 1
ATOM 1910 C C . MET B 1 92 ? -0.215 -21.625 -16.406 1 95.25 92 MET B C 1
ATOM 1912 O O . MET B 1 92 ? -1.123 -22.031 -17.141 1 95.25 92 MET B O 1
ATOM 1916 N N . GLU B 1 93 ? 1.018 -21.578 -16.719 1 94.44 93 GLU B N 1
ATOM 1917 C CA . GLU B 1 93 ? 1.432 -22.109 -18.016 1 94.44 93 GLU B CA 1
ATOM 1918 C C . GLU B 1 93 ? 1.079 -23.578 -18.156 1 94.44 93 GLU B C 1
ATOM 1920 O O . GLU B 1 93 ? 0.582 -24.016 -19.188 1 94.44 93 GLU B O 1
ATOM 1925 N N . SER B 1 94 ? 1.359 -24.297 -17.125 1 95.56 94 SER B N 1
ATOM 1926 C CA . SER B 1 94 ? 1.104 -25.734 -17.141 1 95.56 94 SER B CA 1
ATOM 1927 C C . SER B 1 94 ? -0.387 -26.031 -17.266 1 95.56 94 SER B C 1
ATOM 1929 O O . SER B 1 94 ? -0.778 -27.062 -17.828 1 95.56 94 SER B O 1
ATOM 1931 N N . GLU B 1 95 ? -1.234 -25.125 -16.766 1 93.56 95 GLU B N 1
ATOM 1932 C CA . GLU B 1 95 ? -2.684 -25.297 -16.812 1 93.56 95 GLU B CA 1
ATOM 1933 C C . GLU B 1 95 ? -3.289 -24.609 -18.031 1 93.56 95 GLU B C 1
ATOM 1935 O O . GLU B 1 95 ? -4.512 -24.531 -18.156 1 93.56 95 GLU B O 1
ATOM 1940 N N . ASP B 1 96 ? -2.473 -24.062 -18.859 1 92.62 96 ASP B N 1
ATOM 1941 C CA . ASP B 1 96 ? -2.867 -23.391 -20.094 1 92.62 96 ASP B CA 1
ATOM 1942 C C . ASP B 1 96 ? -3.686 -22.125 -19.797 1 92.62 96 ASP B C 1
ATOM 1944 O O . ASP B 1 96 ? -4.664 -21.844 -20.484 1 92.62 96 ASP B O 1
ATOM 1948 N N . TYR B 1 97 ? -3.324 -21.578 -18.609 1 92.12 97 TYR B N 1
ATOM 1949 C CA . TYR B 1 97 ? -3.891 -20.266 -18.312 1 92.12 97 TYR B CA 1
ATOM 1950 C C . TYR B 1 97 ? -3.107 -19.156 -19 1 92.12 97 TYR B C 1
ATOM 1952 O O . TYR B 1 97 ? -1.966 -19.359 -19.422 1 92.12 97 TYR B O 1
ATOM 1960 N N . CYS B 1 98 ? -3.748 -18.062 -19.203 1 91.5 98 CYS B N 1
ATOM 1961 C CA . CYS B 1 98 ? -3.105 -16.906 -19.812 1 91.5 98 CYS B CA 1
ATOM 1962 C C . CYS B 1 98 ? -2.014 -16.344 -18.922 1 91.5 98 CYS B C 1
ATOM 1964 O O . CYS B 1 98 ? -2.242 -16.109 -17.734 1 91.5 98 CYS B O 1
ATOM 1966 N N . ILE B 1 99 ? -0.783 -16.172 -19.5 1 94.12 99 ILE B N 1
ATOM 1967 C CA . ILE B 1 99 ? 0.331 -15.664 -18.703 1 94.12 99 ILE B CA 1
ATOM 1968 C C . ILE B 1 99 ? 0.864 -14.375 -19.328 1 94.12 99 ILE B C 1
ATOM 1970 O O . ILE B 1 99 ? 2.021 -14.008 -19.109 1 94.12 99 ILE B O 1
ATOM 1974 N N . GLU B 1 100 ? 0.092 -13.648 -20.125 1 94.62 100 GLU B N 1
ATOM 1975 C CA . GLU B 1 100 ? 0.514 -12.414 -20.781 1 94.62 100 GLU B CA 1
ATOM 1976 C C . GLU B 1 100 ? 0.945 -11.367 -19.75 1 94.62 100 GLU B C 1
ATOM 1978 O O . GLU B 1 100 ? 1.833 -10.555 -20.031 1 94.62 100 GLU B O 1
ATOM 1983 N N . TRP B 1 101 ? 0.382 -11.453 -18.594 1 95.94 101 TRP B N 1
ATOM 1984 C CA . TRP B 1 101 ? 0.727 -10.539 -17.516 1 95.94 101 TRP B CA 1
ATOM 1985 C C . TRP B 1 101 ? 2.219 -10.602 -17.203 1 95.94 101 TRP B C 1
ATOM 1987 O O . TRP B 1 101 ? 2.824 -9.594 -16.828 1 95.94 101 TRP B O 1
ATOM 1997 N N . SER B 1 102 ? 2.887 -11.719 -17.344 1 96.94 102 SER B N 1
ATOM 1998 C CA . SER B 1 102 ? 4.301 -11.883 -17.031 1 96.94 102 SER B CA 1
ATOM 1999 C C . SER B 1 102 ? 5.184 -11.102 -18 1 96.94 102 SER B C 1
ATOM 2001 O O . SER B 1 102 ? 6.242 -10.602 -17.609 1 96.94 102 SER B O 1
ATOM 2003 N N . LYS B 1 103 ? 4.699 -10.984 -19.203 1 95.69 103 LYS B N 1
ATOM 2004 C CA . LYS B 1 103 ? 5.406 -10.188 -20.203 1 95.69 103 LYS B CA 1
ATOM 2005 C C . LYS B 1 103 ? 5.328 -8.695 -19.875 1 95.69 103 LYS B C 1
ATOM 2007 O O . LYS B 1 103 ? 6.309 -7.969 -20.031 1 95.69 103 LYS B O 1
ATOM 2012 N N . ARG B 1 104 ? 4.203 -8.344 -19.422 1 94.88 104 ARG B N 1
ATOM 2013 C CA . ARG B 1 104 ? 4.012 -6.945 -19.047 1 94.88 104 ARG B CA 1
ATOM 2014 C C . ARG B 1 104 ? 4.91 -6.555 -17.891 1 94.88 104 ARG B C 1
ATOM 2016 O O . ARG B 1 104 ? 5.375 -5.414 -17.812 1 94.88 104 ARG B O 1
ATOM 2023 N N . LEU B 1 105 ? 5.258 -7.496 -17.031 1 96.75 105 LEU B N 1
ATOM 2024 C CA . LEU B 1 105 ? 6.129 -7.27 -15.883 1 96.75 105 LEU B CA 1
ATOM 2025 C C . LEU B 1 105 ? 7.586 -7.523 -16.25 1 96.75 105 LEU B C 1
ATOM 2027 O O . LEU B 1 105 ? 8.492 -7.281 -15.445 1 96.75 105 LEU B O 1
ATOM 2031 N N . ASN B 1 106 ? 7.809 -8.039 -17.484 1 96.06 106 ASN B N 1
ATOM 2032 C CA . ASN B 1 106 ? 9.141 -8.461 -17.906 1 96.06 106 ASN B CA 1
ATOM 2033 C C . ASN B 1 106 ? 9.742 -9.461 -16.938 1 96.06 106 ASN B C 1
ATOM 2035 O O . ASN B 1 106 ? 10.906 -9.328 -16.547 1 96.06 106 ASN B O 1
ATOM 2039 N N . LEU B 1 107 ? 8.93 -10.375 -16.5 1 96.94 107 LEU B N 1
ATOM 2040 C CA . LEU B 1 107 ? 9.32 -11.297 -15.445 1 96.94 107 LEU B CA 1
ATOM 2041 C C . LEU B 1 107 ? 10.477 -12.188 -15.898 1 96.94 107 LEU B C 1
ATOM 2043 O O . LEU B 1 107 ? 11.312 -12.586 -15.078 1 96.94 107 LEU B O 1
ATOM 2047 N N . ASP B 1 108 ? 10.539 -12.5 -17.156 1 94.88 108 ASP B N 1
ATOM 2048 C CA . ASP B 1 108 ? 11.602 -13.344 -17.688 1 94.88 108 ASP B CA 1
ATOM 2049 C C . ASP B 1 108 ? 12.961 -12.664 -17.547 1 94.88 108 ASP B C 1
ATOM 2051 O O . ASP B 1 108 ? 14 -13.328 -17.562 1 94.88 108 ASP B O 1
ATOM 2055 N N . ASP B 1 109 ? 12.977 -11.391 -17.422 1 95.38 109 ASP B N 1
ATOM 2056 C CA . ASP B 1 109 ? 14.172 -10.602 -17.141 1 95.38 109 ASP B CA 1
ATOM 2057 C C . ASP B 1 109 ? 14.039 -9.852 -15.82 1 95.38 109 ASP B C 1
ATOM 2059 O O . ASP B 1 109 ? 14.219 -8.633 -15.773 1 95.38 109 ASP B O 1
ATOM 2063 N N . ALA B 1 110 ? 13.734 -10.586 -14.82 1 93.75 110 ALA B N 1
ATOM 2064 C CA . ALA B 1 110 ? 13.406 -10.008 -13.523 1 93.75 110 ALA B CA 1
ATOM 2065 C C . ALA B 1 110 ? 14.586 -9.219 -12.961 1 93.75 110 ALA B C 1
ATOM 2067 O O . ALA B 1 110 ? 14.398 -8.195 -12.305 1 93.75 110 ALA B O 1
ATOM 2068 N N . ASN B 1 111 ? 15.781 -9.625 -13.188 1 92.38 111 ASN B N 1
ATOM 2069 C CA . ASN B 1 111 ? 16.953 -8.953 -12.641 1 92.38 111 ASN B CA 1
ATOM 2070 C C . ASN B 1 111 ? 17.094 -7.531 -13.188 1 92.38 111 ASN B C 1
ATOM 2072 O O . ASN B 1 111 ? 17.531 -6.629 -12.469 1 92.38 111 ASN B O 1
ATOM 2076 N N . THR B 1 112 ? 16.688 -7.34 -14.445 1 93.62 112 THR B N 1
ATOM 2077 C CA . THR B 1 112 ? 16.75 -6.035 -15.102 1 93.62 112 THR B CA 1
ATOM 2078 C C . THR B 1 112 ? 15.562 -5.164 -14.695 1 93.62 112 THR B C 1
ATOM 2080 O O . THR B 1 112 ? 15.672 -3.938 -14.672 1 93.62 112 THR B O 1
ATOM 2083 N N . HIS B 1 113 ? 14.484 -5.77 -14.391 1 95.5 113 HIS B N 1
ATOM 2084 C CA . HIS B 1 113 ? 13.258 -5.027 -14.125 1 95.5 113 HIS B CA 1
ATOM 2085 C C . HIS B 1 113 ? 12.789 -5.234 -12.688 1 95.5 113 HIS B C 1
ATOM 2087 O O . HIS B 1 113 ? 11.586 -5.289 -12.422 1 95.5 113 HIS B O 1
ATOM 2093 N N . ARG B 1 114 ? 13.766 -5.438 -11.805 1 95.12 114 ARG B N 1
ATOM 2094 C CA . ARG B 1 114 ? 13.508 -5.77 -10.406 1 95.12 114 ARG B CA 1
ATOM 2095 C C . ARG B 1 114 ? 12.672 -4.684 -9.734 1 95.12 114 ARG B C 1
ATOM 2097 O O . ARG B 1 114 ? 11.805 -4.977 -8.914 1 95.12 114 ARG B O 1
ATOM 2104 N N . LYS B 1 115 ? 12.977 -3.389 -10.023 1 95.06 115 LYS B N 1
ATOM 2105 C CA . LYS B 1 115 ? 12.258 -2.283 -9.398 1 95.06 115 LYS B CA 1
ATOM 2106 C C . LYS B 1 115 ? 10.789 -2.271 -9.812 1 95.06 115 LYS B C 1
ATOM 2108 O O . LYS B 1 115 ? 9.906 -2.08 -8.977 1 95.06 115 LYS B O 1
ATOM 2113 N N . LYS B 1 116 ? 10.562 -2.543 -11.07 1 96.62 116 LYS B N 1
ATOM 2114 C CA . LYS B 1 116 ? 9.203 -2.602 -11.609 1 96.62 116 LYS B CA 1
ATOM 2115 C C . LYS B 1 116 ? 8.398 -3.707 -10.938 1 96.62 116 LYS B C 1
ATOM 2117 O O . LYS B 1 116 ? 7.238 -3.498 -10.57 1 96.62 116 LYS B O 1
ATOM 2122 N N . ILE B 1 117 ? 8.992 -4.805 -10.797 1 98 117 ILE B N 1
ATOM 2123 C CA . ILE B 1 117 ? 8.344 -5.957 -10.172 1 98 117 ILE B CA 1
ATOM 2124 C C . ILE B 1 117 ? 8.078 -5.664 -8.703 1 98 117 ILE B C 1
ATOM 2126 O O . ILE B 1 117 ? 7.02 -6.012 -8.172 1 98 117 ILE B O 1
ATOM 2130 N N . GLY B 1 118 ? 9.055 -5.031 -8.055 1 97.88 118 GLY B N 1
ATOM 2131 C CA . GLY B 1 118 ? 8.844 -4.598 -6.684 1 97.88 118 GLY B CA 1
ATOM 2132 C C . GLY B 1 118 ? 7.691 -3.619 -6.539 1 97.88 118 GLY B C 1
ATOM 2133 O O . GLY B 1 118 ? 6.941 -3.676 -5.566 1 97.88 118 GLY B O 1
ATOM 2134 N N . ASP B 1 119 ? 7.523 -2.725 -7.531 1 98.19 119 ASP B N 1
ATOM 2135 C CA . ASP B 1 119 ? 6.41 -1.779 -7.516 1 98.19 119 ASP B CA 1
ATOM 2136 C C . ASP B 1 119 ? 5.07 -2.506 -7.598 1 98.19 119 ASP B C 1
ATOM 2138 O O . ASP B 1 119 ? 4.09 -2.086 -6.98 1 98.19 119 ASP B O 1
ATOM 2142 N N . PHE B 1 120 ? 5.059 -3.557 -8.312 1 98.62 120 PHE B N 1
ATOM 2143 C CA . PHE B 1 120 ? 3.842 -4.355 -8.422 1 98.62 120 PHE B CA 1
ATOM 2144 C C . PHE B 1 120 ? 3.508 -5.012 -7.086 1 98.62 120 PHE B C 1
ATOM 2146 O O . PHE B 1 120 ? 2.336 -5.129 -6.723 1 98.62 120 PHE B O 1
ATOM 2153 N N . ALA B 1 121 ? 4.539 -5.438 -6.348 1 98.44 121 ALA B N 1
ATOM 2154 C CA . ALA B 1 121 ? 4.305 -5.961 -5.004 1 98.44 121 ALA B CA 1
ATOM 2155 C C . ALA B 1 121 ? 3.625 -4.922 -4.121 1 98.44 121 ALA B C 1
ATOM 2157 O O . ALA B 1 121 ? 2.715 -5.246 -3.355 1 98.44 121 ALA B O 1
ATOM 2158 N N . ASN B 1 122 ? 4.066 -3.693 -4.211 1 98.31 122 ASN B N 1
ATOM 2159 C CA . ASN B 1 122 ? 3.463 -2.607 -3.449 1 98.31 122 ASN B CA 1
ATOM 2160 C C . ASN B 1 122 ? 2.004 -2.395 -3.84 1 98.31 122 ASN B C 1
ATOM 2162 O O . ASN B 1 122 ? 1.158 -2.135 -2.982 1 98.31 122 ASN B O 1
ATOM 2166 N N . TYR B 1 123 ? 1.729 -2.521 -5.109 1 98.62 123 TYR B N 1
ATOM 2167 C CA . TYR B 1 123 ? 0.356 -2.408 -5.594 1 98.62 123 TYR B CA 1
ATOM 2168 C C . TYR B 1 123 ? -0.521 -3.508 -5.008 1 98.62 123 TYR B C 1
ATOM 2170 O O . TYR B 1 123 ? -1.635 -3.244 -4.547 1 98.62 123 TYR B O 1
ATOM 2178 N N . LEU B 1 124 ? -0.032 -4.723 -5.094 1 98.12 124 LEU B N 1
ATOM 2179 C CA . LEU B 1 124 ? -0.812 -5.836 -4.566 1 98.12 124 LEU B CA 1
ATOM 2180 C C . LEU B 1 124 ? -1.13 -5.629 -3.09 1 98.12 124 LEU B C 1
ATOM 2182 O O . LEU B 1 124 ? -2.258 -5.867 -2.654 1 98.12 124 LEU B O 1
ATOM 2186 N N . THR B 1 125 ? -0.126 -5.188 -2.35 1 98.06 125 THR B N 1
ATOM 2187 C CA . THR B 1 125 ? -0.302 -4.922 -0.927 1 98.06 125 THR B CA 1
ATOM 2188 C C . THR B 1 125 ? -1.352 -3.836 -0.707 1 98.06 125 THR B C 1
ATOM 2190 O O . THR B 1 125 ? -2.195 -3.953 0.184 1 98.06 125 THR B O 1
ATOM 2193 N N . PHE B 1 126 ? -1.308 -2.844 -1.533 1 98.31 126 PHE B N 1
ATOM 2194 C CA . PHE B 1 126 ? -2.268 -1.749 -1.462 1 98.31 126 PHE B CA 1
ATOM 2195 C C . PHE B 1 126 ? -3.688 -2.256 -1.688 1 98.31 126 PHE B C 1
ATOM 2197 O O . PHE B 1 126 ? -4.598 -1.937 -0.92 1 98.31 126 PHE B O 1
ATOM 2204 N N . VAL B 1 127 ? -3.887 -3.08 -2.691 1 97.62 127 VAL B N 1
ATOM 2205 C CA . VAL B 1 127 ? -5.211 -3.582 -3.043 1 97.62 127 VAL B CA 1
ATOM 2206 C C . VAL B 1 127 ? -5.723 -4.508 -1.941 1 97.62 127 VAL B C 1
ATOM 2208 O O . VAL B 1 127 ? -6.914 -4.508 -1.627 1 97.62 127 VAL B O 1
ATOM 2211 N N . VAL B 1 128 ? -4.82 -5.297 -1.37 1 96.56 128 VAL B N 1
ATOM 2212 C CA . VAL B 1 128 ? -5.199 -6.145 -0.245 1 96.56 128 VAL B CA 1
ATOM 2213 C C . VAL B 1 128 ? -5.688 -5.277 0.915 1 96.56 128 VAL B C 1
ATOM 2215 O O . VAL B 1 128 ? -6.719 -5.566 1.521 1 96.56 128 VAL B O 1
ATOM 2218 N N . ALA B 1 129 ? -4.949 -4.246 1.211 1 96.69 129 ALA B N 1
ATOM 2219 C CA . ALA B 1 129 ? -5.332 -3.332 2.285 1 96.69 129 ALA B CA 1
ATOM 2220 C C . ALA B 1 129 ? -6.715 -2.738 2.031 1 96.69 129 ALA B C 1
ATOM 2222 O O . ALA B 1 129 ? -7.535 -2.648 2.947 1 96.69 129 ALA B O 1
ATOM 2223 N N . LEU B 1 130 ? -6.98 -2.334 0.778 1 96.62 130 LEU B N 1
ATOM 2224 C CA . LEU B 1 130 ? -8.273 -1.752 0.417 1 96.62 130 LEU B CA 1
ATOM 2225 C C . LEU B 1 130 ? -9.391 -2.771 0.583 1 96.62 130 LEU B C 1
ATOM 2227 O O . LEU B 1 130 ? -10.523 -2.408 0.907 1 96.62 130 LEU B O 1
ATOM 2231 N N . SER B 1 131 ? -9.047 -4.023 0.397 1 91.94 131 SER B N 1
ATOM 2232 C CA . SER B 1 131 ? -10.055 -5.074 0.403 1 91.94 131 SER B CA 1
ATOM 2233 C C . SER B 1 131 ? -10.406 -5.5 1.826 1 91.94 131 SER B C 1
ATOM 2235 O O . SER B 1 131 ? -11.391 -6.203 2.045 1 91.94 131 SER B O 1
ATOM 2237 N N . THR B 1 132 ? -9.641 -5.117 2.762 1 89.44 132 THR B N 1
ATOM 2238 C CA . THR B 1 132 ? -9.844 -5.512 4.152 1 89.44 132 THR B CA 1
ATOM 2239 C C . THR B 1 132 ? -10.633 -4.445 4.906 1 89.44 132 THR B C 1
ATOM 2241 O O . THR B 1 132 ? -10.719 -4.488 6.137 1 89.44 132 THR B O 1
ATOM 2244 N N . ARG B 1 133 ? -11.289 -3.627 4.219 1 85.69 133 ARG B N 1
ATOM 2245 C CA . ARG B 1 133 ? -12.055 -2.531 4.801 1 85.69 133 ARG B CA 1
ATOM 2246 C C . ARG B 1 133 ? -13.164 -3.061 5.707 1 85.69 133 ARG B C 1
ATOM 2248 O O . ARG B 1 133 ? -13.781 -4.082 5.402 1 85.69 133 ARG B O 1
#

Foldseek 3Di:
DQPDPVSQVVDPLADDLVLLVVLVVLLVVLDDPPDPVLVVLVVQLLVLLLQLLVLVVCQVVDDPVVCVVCVVVNVVSLVSNLVSLVVSLVVSVVVVGDNVSCVSQVSVPCVVSSVRSNVSSNSSNVVVVVVVD/DQPDPVSQVVDPLADDLVLLVVLVVLLVVLDDPVDPVLVVLVVQLLVLLLQLLVCVVCQVVDDPVVCVVCVVVNVVSLVSNLVSLVVSLVVSVVVVGDNVSCVSQVSVPCVVSSVRSNVSSNSSNVVVVVVVD

pLDDT: mean 93.93, std 6.19, range [58.53, 98.62]

Radius of gyration: 18.66 Å; Cα contacts (8 Å, |Δi|>4): 290; chains: 2; bounding box: 43×56×41 Å

Nearest PDB structures (foldseek):
  7xad-assembly3_G  TM=6.122E-01  e=2.674E+00  chemical production metagenome
  7xad-assembly1_C  TM=6.082E-01  e=4.267E+00  chemical production metagenome
  6jx6-assembly1_C  TM=4.063E-01  e=1.361E+00  Homo sapiens
  4tx5-assembly1_A  TM=3.985E-01  e=2.288E+00  Homo sapiens
  3onl-assembly1_C  TM=5.616E-01  e=7.171E+00  Saccharomyces cerevisiae

Solvent-accessible surface area (backbone atoms only — not comparable to full-atom values): 14121 Å² total; per-residue (Å²): 140,72,57,38,65,71,56,39,68,70,42,82,72,57,73,53,72,67,54,48,49,49,38,53,48,44,57,57,67,41,50,57,94,78,38,62,67,56,52,52,43,50,50,52,29,51,54,28,15,38,54,30,36,61,51,41,48,45,51,82,75,46,52,72,68,53,42,65,68,42,42,64,57,50,52,49,29,47,51,46,24,54,48,33,49,52,52,41,48,53,51,32,52,75,70,71,26,67,57,66,46,44,62,76,49,36,51,93,46,36,86,82,31,43,64,39,48,49,45,46,25,30,48,52,35,35,29,39,31,54,55,57,107,139,72,56,40,64,71,55,40,67,68,41,82,71,58,73,53,68,66,54,48,50,49,37,53,48,43,56,57,68,41,50,54,94,79,40,62,67,57,52,52,41,49,51,51,29,50,53,27,14,38,55,28,36,60,49,40,48,44,51,81,74,45,53,72,69,52,43,65,68,42,43,63,56,50,51,49,30,46,50,47,25,53,49,34,48,51,52,41,48,54,50,32,52,75,68,70,26,67,58,67,46,44,62,77,49,35,52,93,46,36,85,83,31,43,64,37,47,50,46,45,26,29,48,52,34,34,28,41,30,54,55,59,106

Organism: NCBI:txid29363

Sequence (266 aa):
MDNTYNNYLLSNDHLTFEEMTNIHQEILKGCNDSDEDFKELYEDMIKEAISYTNIRVKWNFYSQEVKWERDPLRTRTHNGFISTLMVLKRYMESEDYCIEWSKRLNLDDANTHRKKIGDFANYLTFVVALSTRMDNTYNNYLLSNDHLTFEEMTNIHQEILKGCNDSDEDFKELYEDMIKEAISYTNIRVKWNFYSQEVKWERDPLRTRTHNGFISTLMVLKRYMESEDYCIEWSKRLNLDDANTHRKKIGDFANYLTFVVALSTR

Secondary structure (DSSP, 8-state):
----HHHHTTSTT---HHHHHHHHHHHHHTS-TT-HHHHHHHHHHHHHHHHHHHHHHHGGGS-HHHHHHHHHHHHHHHHHHHHHHHHHHHHHHHTT---HHHHHTTGGGTTTTHHHHHHHHHHHHHHHHHHT-/----HHHHTTSTT---HHHHHHHHHHHHHTS-TT-HHHHHHHHHHHHHHHHHHHHHHHGGGS-HHHHHHHHHHHHHHHHHHHHHHHHHHHHHHHTT---HHHHHTTGGGTTTTHHHHHHHHHHHHHHHHHHT-